Protein AF-A0A3A0DLI7-F1 (afdb_monomer)

Foldseek 3Di:
DDDDDDDDDDDDPPPPPDDPDQDKDKAQDPVWDWAWDDDDCFWTWTDTPQKIKIWGFQQQDPDDDDPDHRGDDDPDDPSQWAKFFQHPDDPPGFFTKIKMFGNVLWWWAFFKWKKFAADQDFQAPKWKWKFFDAPNHGPDPGTFTADDGGHHGDMGMEGQPPPPVRTHRVPRAGGRMIMITIRGMMTTRITIMGRSQPQQQCNQVSPWALEPVSVVCQVVLSHPGRVDPVSVVSSVVGYQPGDDNPDPPPPPDDPDDDDPDPDDDDDDDDDDDDDDDDDDDDDDDDDYDDDDDDDD

Sequence (296 aa):
MSGLRWLAAGGVLLLWSASAAAAGVQFFDDSQIATPLAVGETWDSVACRGYVFTYTRDKLFTGGIGAEPIGRPVRIAWPDGVEAQAVTAGPNPGKAKIELKRSDGAPFDLAAFTARLLANTAGAGGSIEIMPQLDGEDAWDDPAYFMASGYSWSTFSYDRTTPSYLGNTSALVGFESYSIGLYVDFAITALALEDASAAAPGDFDGDGDADGADLLAWQRGQSPQPLSASDLVEWQANFGIGLGTVALVNVPEPPGVAACAVLWSVGAISAPALRRSFAGRCPAGFRRSSRRGTCG

Secondary structure (DSSP, 8-state):
------------------------EEE--TT---EEEEE-SSEEEEEETTEEEEEE--TT---SSSSPPSSPPPSS-TTS-EEE--B-SSSS-B-EEEEEEETT---EEEEEEEEEE--SS--TT-EEEEEEEETTEESSSS-EEEE--S-TT-EEEEETTS-GGG--STT--SBSEEEEEESS-EEEEEEEEEETTS--TT-SSSSSS-SHHHHHHHHTT-SSSTT-HHHHHHHHHHTT-SS--------PPPS-----------------------------------------

Structure (mmCIF, N/CA/C/O backbone):
data_AF-A0A3A0DLI7-F1
#
_entry.id   AF-A0A3A0DLI7-F1
#
loop_
_atom_site.group_PDB
_atom_site.id
_atom_site.type_symbol
_atom_site.label_atom_id
_atom_site.label_alt_id
_atom_site.label_comp_id
_atom_site.label_asym_id
_atom_site.label_entity_id
_atom_site.label_seq_id
_atom_site.pdbx_PDB_ins_code
_atom_site.Cartn_x
_atom_site.Cartn_y
_atom_site.Cartn_z
_atom_site.occupancy
_atom_site.B_iso_or_equiv
_atom_site.auth_seq_id
_atom_site.auth_comp_id
_atom_site.auth_asym_id
_atom_site.auth_atom_id
_atom_site.pdbx_PDB_model_num
ATOM 1 N N . MET A 1 1 ? -9.067 -41.514 64.757 1.00 41.50 1 MET A N 1
ATOM 2 C CA . MET A 1 1 ? -10.208 -40.697 64.290 1.00 41.50 1 MET A CA 1
ATOM 3 C C . MET A 1 1 ? -9.639 -39.348 63.893 1.00 41.50 1 MET A C 1
ATOM 5 O O . MET A 1 1 ? -9.419 -38.496 64.742 1.00 41.50 1 MET A O 1
ATOM 9 N N . SER A 1 2 ? -9.231 -39.250 62.630 1.00 36.44 2 SER A N 1
ATOM 10 C CA . SER A 1 2 ? -8.451 -38.138 62.085 1.00 36.44 2 SER A CA 1
ATOM 11 C C . SER A 1 2 ? -9.391 -37.018 61.647 1.00 36.44 2 SER A C 1
ATOM 13 O O . SER A 1 2 ? -10.292 -37.252 60.847 1.00 36.44 2 SER A O 1
ATOM 15 N N . GLY A 1 3 ? -9.201 -35.819 62.198 1.00 37.53 3 GLY A N 1
ATOM 16 C CA . GLY A 1 3 ? -9.949 -34.621 61.824 1.00 37.53 3 GLY A CA 1
ATOM 17 C C . GLY A 1 3 ? -9.382 -34.005 60.549 1.00 37.53 3 GLY A C 1
ATOM 18 O O . GLY A 1 3 ? -8.239 -33.552 60.537 1.00 37.53 3 GLY A O 1
ATOM 19 N N . LEU A 1 4 ? -10.184 -33.985 59.486 1.00 35.47 4 LEU A N 1
ATOM 20 C CA . LEU A 1 4 ? -9.862 -33.330 58.223 1.00 35.47 4 LEU A CA 1
ATOM 21 C C . LEU A 1 4 ? -10.373 -31.881 58.283 1.00 35.47 4 LEU A C 1
ATOM 23 O O . LEU A 1 4 ? -11.578 -31.637 58.314 1.00 35.47 4 LEU A O 1
ATOM 27 N N . ARG A 1 5 ? -9.450 -30.918 58.356 1.00 39.53 5 ARG A N 1
ATOM 28 C CA . ARG A 1 5 ? -9.744 -29.484 58.237 1.00 39.53 5 ARG A CA 1
ATOM 29 C C . ARG A 1 5 ? -9.707 -29.100 56.759 1.00 39.53 5 ARG A C 1
ATOM 31 O O . ARG A 1 5 ? -8.658 -29.204 56.133 1.00 39.53 5 ARG A O 1
ATOM 38 N N . TRP A 1 6 ? -10.833 -28.642 56.224 1.00 36.25 6 TRP A N 1
ATOM 39 C CA . TRP A 1 6 ? -10.911 -28.024 54.902 1.00 36.25 6 TRP A CA 1
ATOM 40 C C . TRP A 1 6 ? -10.459 -26.562 55.004 1.00 36.25 6 TRP A C 1
ATOM 42 O O . TRP A 1 6 ? -11.095 -25.762 55.688 1.00 36.25 6 TRP A O 1
ATOM 52 N N . LEU A 1 7 ? -9.346 -26.222 54.353 1.00 38.72 7 LEU A N 1
ATOM 53 C CA . LEU A 1 7 ? -8.950 -24.839 54.088 1.00 38.72 7 LEU A CA 1
ATOM 54 C C . LEU A 1 7 ? -9.569 -24.428 52.749 1.00 38.72 7 LEU A C 1
ATOM 56 O O . LEU A 1 7 ? -9.182 -24.944 51.704 1.00 38.72 7 LEU A O 1
ATOM 60 N N . ALA A 1 8 ? -10.538 -23.514 52.783 1.00 38.66 8 ALA A N 1
ATOM 61 C CA . ALA A 1 8 ? -11.029 -22.839 51.590 1.00 38.66 8 ALA A CA 1
ATOM 62 C C . ALA A 1 8 ? -10.005 -21.768 51.181 1.00 38.66 8 ALA A C 1
ATOM 64 O O . ALA A 1 8 ? -9.882 -20.735 51.837 1.00 38.66 8 ALA A O 1
ATOM 65 N N . ALA A 1 9 ? -9.239 -22.034 50.124 1.00 39.91 9 ALA A N 1
ATOM 66 C CA . ALA A 1 9 ? -8.397 -21.033 49.482 1.00 39.91 9 ALA A CA 1
ATOM 67 C C . ALA A 1 9 ? -9.272 -20.196 48.535 1.00 39.91 9 ALA A C 1
ATOM 69 O O . ALA A 1 9 ? -9.673 -20.663 47.471 1.00 39.91 9 ALA A O 1
ATOM 70 N N . GLY A 1 10 ? -9.602 -18.971 48.946 1.00 39.28 10 GLY A N 1
ATOM 71 C CA . GLY A 1 10 ? -10.221 -17.973 48.077 1.00 39.28 10 GLY A CA 1
ATOM 72 C C . GLY A 1 10 ? -9.191 -17.447 47.082 1.00 39.28 10 GLY A C 1
ATOM 73 O O . GLY A 1 10 ? -8.383 -16.588 47.425 1.00 39.28 10 GLY A O 1
ATOM 74 N N . GLY A 1 11 ? -9.193 -17.990 45.866 1.00 37.19 11 GLY A N 1
ATOM 75 C CA . GLY A 1 11 ? -8.423 -17.450 44.751 1.00 37.19 11 GLY A CA 1
ATOM 76 C C . GLY A 1 11 ? -9.098 -16.191 44.217 1.00 37.19 11 GLY A C 1
ATOM 77 O O . GLY A 1 11 ? -10.196 -16.261 43.673 1.00 37.19 11 GLY A O 1
ATOM 78 N N . VAL A 1 12 ? -8.447 -15.040 44.380 1.00 41.78 12 VAL A N 1
ATOM 79 C CA . VAL A 1 12 ? -8.812 -13.805 43.678 1.00 41.78 12 VAL A CA 1
ATOM 80 C C . VAL A 1 12 ? -8.444 -13.996 42.208 1.00 41.78 12 VAL A C 1
ATOM 82 O O . VAL A 1 12 ? -7.265 -14.056 41.863 1.00 41.78 12 VAL A O 1
ATOM 85 N N . LEU A 1 13 ? -9.454 -14.135 41.349 1.00 38.22 13 LEU A N 1
ATOM 86 C CA . LEU A 1 13 ? -9.286 -14.112 39.901 1.00 38.22 13 LEU A CA 1
ATOM 87 C C . LEU A 1 13 ? -9.030 -12.651 39.495 1.00 38.22 13 LEU A C 1
ATOM 89 O O . LEU A 1 13 ? -9.955 -11.849 39.394 1.00 38.22 13 LEU A O 1
ATOM 93 N N . LEU A 1 14 ? -7.760 -12.283 39.330 1.00 37.09 14 LEU A N 1
ATOM 94 C CA . LEU A 1 14 ? -7.373 -11.033 38.678 1.00 37.09 14 LEU A CA 1
ATOM 95 C C . LEU A 1 14 ? -7.687 -11.175 37.185 1.00 37.09 14 LEU A C 1
ATOM 97 O O . LEU A 1 14 ? -6.888 -11.716 36.426 1.00 37.09 14 LEU A O 1
ATOM 101 N N . LEU A 1 15 ? -8.874 -10.726 36.779 1.00 37.12 15 LEU A N 1
ATOM 102 C CA . LEU A 1 15 ? -9.193 -10.502 35.373 1.00 37.12 15 LEU A CA 1
ATOM 103 C C . LEU A 1 15 ? -8.367 -9.300 34.908 1.00 37.12 15 LEU A C 1
ATOM 105 O O . LEU A 1 15 ? -8.655 -8.157 35.256 1.00 37.12 15 LEU A O 1
ATOM 109 N N . TRP A 1 16 ? -7.290 -9.569 34.176 1.00 33.00 16 TRP A N 1
ATOM 110 C CA . TRP A 1 16 ? -6.631 -8.555 33.365 1.00 33.00 16 TRP A CA 1
ATOM 111 C C . TRP A 1 16 ? -7.568 -8.219 32.207 1.00 33.00 16 TRP A C 1
ATOM 113 O O . TRP A 1 16 ? -7.673 -8.986 31.253 1.00 33.00 16 TRP A O 1
ATOM 123 N N . SER A 1 17 ? -8.258 -7.085 32.293 1.00 40.97 17 SER A N 1
ATOM 124 C CA . SER A 1 17 ? -8.846 -6.462 31.112 1.00 40.97 17 SER A CA 1
ATOM 125 C C . SER A 1 17 ? -7.691 -5.909 30.283 1.00 40.97 17 SER A C 1
ATOM 127 O O . SER A 1 17 ? -7.143 -4.854 30.596 1.00 40.97 17 SER A O 1
ATOM 129 N N . ALA A 1 18 ? -7.261 -6.662 29.272 1.00 34.66 18 ALA A N 1
ATOM 130 C CA . ALA A 1 18 ? -6.447 -6.099 28.210 1.00 34.66 18 ALA A CA 1
ATOM 131 C C . ALA A 1 18 ? -7.348 -5.142 27.426 1.00 34.66 18 ALA A C 1
ATOM 133 O O . ALA A 1 18 ? -8.334 -5.575 26.835 1.00 34.66 18 ALA A O 1
ATOM 134 N N . SER A 1 19 ? -7.041 -3.849 27.465 1.00 43.00 19 SER A N 1
ATOM 135 C CA . SER A 1 19 ? -7.605 -2.882 26.527 1.00 43.00 19 SER A CA 1
ATOM 136 C C . SER A 1 19 ? -7.302 -3.386 25.115 1.00 43.00 19 SER A C 1
ATOM 138 O O . SER A 1 19 ? -6.133 -3.599 24.780 1.00 43.00 19 SER A O 1
ATOM 140 N N . ALA A 1 20 ? -8.335 -3.648 24.317 1.00 39.31 20 ALA A N 1
ATOM 141 C CA . ALA A 1 20 ? -8.169 -4.012 22.920 1.00 39.31 20 ALA A CA 1
ATOM 142 C C . ALA A 1 20 ? -7.714 -2.755 22.169 1.00 39.31 20 ALA A C 1
ATOM 144 O O . ALA A 1 20 ? -8.520 -1.924 21.772 1.00 39.31 20 ALA A O 1
ATOM 145 N N . ALA A 1 21 ? -6.401 -2.574 22.042 1.00 38.94 21 ALA A N 1
ATOM 146 C CA . ALA A 1 21 ? -5.867 -1.634 21.070 1.00 38.94 21 ALA A CA 1
ATOM 147 C C . ALA A 1 21 ? -6.323 -2.086 19.677 1.00 38.94 21 ALA A C 1
ATOM 149 O O . ALA A 1 21 ? -6.311 -3.291 19.402 1.00 38.94 21 ALA A O 1
ATOM 150 N N . ALA A 1 22 ? -6.694 -1.137 18.815 1.00 47.25 22 ALA A N 1
ATOM 151 C CA . ALA A 1 22 ? -6.922 -1.396 17.400 1.00 47.25 22 ALA A CA 1
ATOM 152 C C . ALA A 1 22 ? -5.792 -2.285 16.861 1.00 47.25 22 ALA A C 1
ATOM 154 O O . ALA A 1 22 ? -4.609 -1.954 16.992 1.00 47.25 22 ALA A O 1
ATOM 155 N N . ALA A 1 23 ? -6.142 -3.475 16.374 1.00 56.09 23 ALA A N 1
ATOM 156 C CA . ALA A 1 23 ? -5.166 -4.506 16.058 1.00 56.09 23 ALA A CA 1
ATOM 157 C C . ALA A 1 23 ? -4.456 -4.162 14.741 1.00 56.09 23 ALA A C 1
ATOM 159 O O . ALA A 1 23 ? -4.807 -4.664 13.680 1.00 56.09 23 ALA A O 1
ATOM 160 N N . GLY A 1 24 ? -3.446 -3.294 14.810 1.00 76.88 24 GLY A N 1
ATOM 161 C CA . GLY A 1 24 ? -2.593 -2.984 13.670 1.00 76.88 24 GLY A CA 1
ATOM 162 C C . GLY A 1 24 ? -1.895 -4.245 13.153 1.00 76.88 24 GLY A C 1
ATOM 163 O O . GLY A 1 24 ? -1.173 -4.929 13.884 1.00 76.88 24 GLY A O 1
ATOM 164 N N . VAL A 1 25 ? -2.098 -4.558 11.878 1.00 87.31 25 VAL A N 1
ATOM 165 C CA . VAL A 1 25 ? -1.454 -5.658 11.171 1.00 87.31 25 VAL A CA 1
ATOM 166 C C . VAL A 1 25 ? -0.191 -5.141 10.496 1.00 87.31 25 VAL A C 1
ATOM 168 O O . VAL A 1 25 ? -0.245 -4.379 9.534 1.00 87.31 25 VAL A O 1
ATOM 171 N N . GLN A 1 26 ? 0.960 -5.581 11.000 1.00 94.19 26 GLN A N 1
ATOM 172 C CA . GLN A 1 26 ? 2.253 -5.365 10.356 1.00 94.19 26 GLN A CA 1
ATOM 173 C C . GLN A 1 26 ? 2.544 -6.514 9.393 1.00 94.19 26 GLN A C 1
ATOM 175 O O . GLN A 1 26 ? 2.299 -7.678 9.721 1.00 94.19 26 GLN A O 1
ATOM 180 N N . PHE A 1 27 ? 3.082 -6.194 8.224 1.00 95.75 27 PHE A N 1
ATOM 181 C CA . PHE A 1 27 ? 3.493 -7.166 7.213 1.00 95.75 27 PHE A CA 1
ATOM 182 C C . PHE A 1 27 ? 5.003 -7.189 7.014 1.00 95.75 27 PHE A C 1
ATOM 184 O O . PHE A 1 27 ? 5.692 -6.220 7.329 1.00 95.75 27 PHE A O 1
ATOM 191 N N . PHE A 1 28 ? 5.456 -8.281 6.395 1.00 95.12 28 PHE A N 1
ATOM 192 C CA . PHE A 1 28 ? 6.829 -8.512 5.950 1.00 95.12 28 PHE A CA 1
ATOM 193 C C . PHE A 1 28 ? 7.804 -8.789 7.096 1.00 95.12 28 PHE A C 1
ATOM 195 O O . PHE A 1 28 ? 8.841 -8.148 7.242 1.00 95.12 28 PHE A O 1
ATOM 202 N N . ASP A 1 29 ? 7.443 -9.769 7.926 1.00 90.62 29 ASP A N 1
ATOM 203 C CA . ASP A 1 29 ? 8.343 -10.358 8.915 1.00 90.62 29 ASP A CA 1
ATOM 204 C C . ASP A 1 29 ? 8.573 -11.851 8.631 1.00 90.62 29 ASP A C 1
ATOM 206 O O . ASP A 1 29 ? 7.728 -12.522 8.031 1.00 90.62 29 ASP A O 1
ATOM 210 N N . ASP A 1 30 ? 9.710 -12.376 9.092 1.00 89.75 30 ASP A N 1
ATOM 211 C CA . ASP A 1 30 ? 10.175 -13.741 8.806 1.00 89.75 30 ASP A CA 1
ATOM 212 C C . ASP A 1 30 ? 9.217 -14.856 9.262 1.00 89.75 30 ASP A C 1
ATOM 214 O O . ASP A 1 30 ? 9.340 -15.999 8.819 1.00 89.75 30 ASP A O 1
ATOM 218 N N . SER A 1 31 ? 8.262 -14.563 10.152 1.00 89.62 31 SER A N 1
ATOM 219 C CA . SER A 1 31 ? 7.266 -15.541 10.605 1.00 89.62 31 SER A CA 1
ATOM 220 C C . SER A 1 31 ? 6.062 -15.660 9.667 1.00 89.62 31 SER A C 1
ATOM 222 O O . SER A 1 31 ? 5.263 -16.593 9.797 1.00 89.62 31 SER A O 1
ATOM 224 N N . GLN A 1 32 ? 5.907 -14.733 8.719 1.00 91.62 32 GLN A N 1
ATOM 225 C CA . GLN A 1 32 ? 4.732 -14.663 7.862 1.00 91.62 32 GLN A CA 1
ATOM 226 C C . GLN A 1 32 ? 4.855 -15.575 6.650 1.00 91.62 32 GLN A C 1
ATOM 228 O O . GLN A 1 32 ? 5.865 -15.592 5.951 1.00 91.62 32 GLN A O 1
ATOM 233 N N . ILE A 1 33 ? 3.761 -16.259 6.325 1.00 92.50 33 ILE A N 1
ATOM 234 C CA . ILE A 1 33 ? 3.667 -17.118 5.145 1.00 92.50 33 ILE A CA 1
ATOM 235 C C . ILE A 1 33 ? 2.666 -16.503 4.167 1.00 92.50 33 ILE A C 1
ATOM 237 O O . ILE A 1 33 ? 1.481 -16.382 4.484 1.00 92.50 33 ILE A O 1
ATOM 241 N N . ALA A 1 34 ? 3.131 -16.154 2.967 1.00 95.31 34 ALA A N 1
ATOM 242 C CA . ALA A 1 34 ? 2.259 -15.858 1.837 1.00 95.31 34 ALA A CA 1
ATOM 243 C C . ALA A 1 34 ? 1.723 -17.161 1.240 1.00 95.31 34 ALA A C 1
ATOM 245 O O . ALA A 1 34 ? 2.475 -17.974 0.704 1.00 95.31 34 ALA A O 1
ATOM 246 N N . THR A 1 35 ? 0.409 -17.351 1.320 1.00 97.50 35 THR A N 1
ATOM 247 C CA . THR A 1 35 ? -0.290 -18.480 0.705 1.00 97.50 35 THR A CA 1
ATOM 248 C C . THR A 1 35 ? -0.651 -18.116 -0.734 1.00 97.50 35 THR A C 1
ATOM 250 O O . THR A 1 35 ? -1.434 -17.187 -0.925 1.00 97.50 35 THR A O 1
ATOM 253 N N . PRO A 1 36 ? -0.125 -18.807 -1.760 1.00 97.50 36 PRO A N 1
ATOM 254 C CA . PRO A 1 36 ? -0.513 -18.548 -3.143 1.00 97.50 36 PRO A CA 1
ATOM 255 C C . PRO A 1 36 ? -2.012 -18.783 -3.350 1.00 97.50 36 PRO A C 1
ATOM 257 O O . PRO A 1 36 ? -2.537 -19.815 -2.936 1.00 97.50 36 PRO A O 1
ATOM 260 N N . LEU A 1 37 ? -2.688 -17.842 -4.008 1.00 97.56 37 LEU A N 1
ATOM 261 C CA . LEU A 1 37 ? -4.107 -17.952 -4.352 1.00 97.56 37 LEU A CA 1
ATOM 262 C C . LEU A 1 37 ? -4.309 -18.252 -5.834 1.00 97.56 37 LEU A C 1
ATOM 264 O O . LEU A 1 37 ? -5.050 -19.164 -6.191 1.00 97.56 37 LEU A O 1
ATOM 268 N N . ALA A 1 38 ? -3.664 -17.471 -6.699 1.00 97.44 38 ALA A N 1
ATOM 269 C CA . ALA A 1 38 ? -3.811 -17.589 -8.141 1.00 97.44 38 ALA A CA 1
ATOM 270 C C . ALA A 1 38 ? -2.607 -16.988 -8.867 1.00 97.44 38 ALA A C 1
ATOM 272 O O . ALA A 1 38 ? -1.885 -16.150 -8.329 1.00 97.44 38 ALA A O 1
ATOM 273 N N . VAL A 1 39 ? -2.408 -17.417 -10.109 1.00 95.69 39 VAL A N 1
ATOM 274 C CA . VAL A 1 39 ? -1.373 -16.897 -11.001 1.00 95.69 39 VAL A CA 1
ATOM 275 C C . VAL A 1 39 ? -1.987 -16.647 -12.373 1.00 95.69 39 VAL A C 1
ATOM 277 O O . VAL A 1 39 ? -2.741 -17.477 -12.880 1.00 95.69 39 VAL A O 1
ATOM 280 N N . GLY A 1 40 ? -1.663 -15.508 -12.972 1.00 93.56 40 GLY A N 1
ATOM 281 C CA . GLY A 1 40 ? -2.014 -15.170 -14.349 1.00 93.56 40 GLY A CA 1
ATOM 282 C C . GLY A 1 40 ? -0.779 -15.017 -15.230 1.00 93.56 40 GLY A C 1
ATOM 283 O O . GLY A 1 40 ? 0.353 -15.184 -14.774 1.00 93.56 40 GLY A O 1
ATOM 28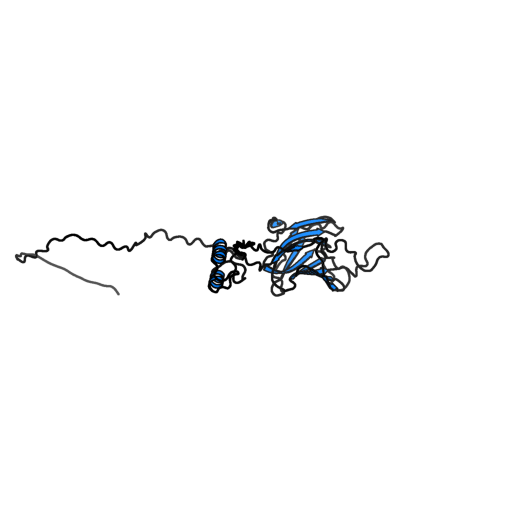4 N N . GLU A 1 41 ? -0.979 -14.667 -16.498 1.00 93.38 41 GLU A N 1
ATOM 285 C CA . GLU A 1 41 ? 0.131 -14.423 -17.432 1.00 93.38 41 GLU A CA 1
ATOM 286 C C . GLU A 1 41 ? 0.988 -13.223 -17.013 1.00 93.38 41 GLU A C 1
ATOM 288 O O . GLU A 1 41 ? 2.202 -13.244 -17.186 1.00 93.38 41 GLU A O 1
ATOM 293 N N . THR A 1 42 ? 0.366 -12.200 -16.422 1.00 95.12 42 THR A N 1
ATOM 294 C CA . THR A 1 42 ? 1.017 -10.926 -16.084 1.00 95.12 42 THR A CA 1
ATOM 295 C C . THR A 1 42 ? 0.810 -10.501 -14.627 1.00 95.12 42 THR A C 1
ATOM 297 O O . THR A 1 42 ? 1.011 -9.340 -14.273 1.00 95.12 42 THR A O 1
ATOM 300 N N . TRP A 1 43 ? 0.404 -11.429 -13.754 1.00 96.88 43 TRP A N 1
ATOM 301 C CA . TRP A 1 43 ? 0.156 -11.166 -12.333 1.00 96.88 43 TRP A CA 1
ATOM 302 C C . TRP A 1 43 ? 0.253 -12.434 -11.476 1.00 96.88 43 TRP A C 1
ATOM 304 O O . TRP A 1 43 ? 0.162 -13.553 -11.987 1.00 96.88 43 TRP A O 1
ATOM 314 N N . ASP A 1 44 ? 0.425 -12.242 -10.171 1.00 97.56 44 ASP A N 1
ATOM 315 C CA . ASP A 1 44 ? 0.321 -13.260 -9.120 1.00 97.56 44 ASP A CA 1
ATOM 316 C C . ASP A 1 44 ? -0.601 -12.743 -8.006 1.00 97.56 44 ASP A C 1
ATOM 318 O O . ASP A 1 44 ? -0.748 -11.533 -7.833 1.00 97.56 44 ASP A O 1
ATOM 322 N N . SER A 1 45 ? -1.230 -13.647 -7.255 1.00 98.31 45 SER A N 1
ATOM 323 C CA . SER A 1 45 ? -2.031 -13.311 -6.078 1.00 98.31 45 SER A CA 1
ATOM 324 C C . SER A 1 45 ? -1.687 -14.217 -4.903 1.00 98.31 45 SER A C 1
ATOM 326 O O . SER A 1 45 ? -1.599 -15.441 -5.054 1.00 98.31 45 SER A O 1
ATOM 328 N N . VAL A 1 46 ? -1.500 -13.619 -3.728 1.00 98.06 46 VAL A N 1
ATOM 329 C CA . VAL A 1 46 ? -1.194 -14.314 -2.472 1.00 98.06 46 VAL A CA 1
ATOM 330 C C . VAL A 1 46 ? -2.054 -13.772 -1.334 1.00 98.06 46 VAL A C 1
ATOM 332 O O . VAL A 1 46 ? -2.444 -12.607 -1.344 1.00 98.06 46 VAL A O 1
ATOM 335 N N . ALA A 1 47 ? -2.318 -14.602 -0.330 1.00 97.25 47 ALA A N 1
ATOM 336 C CA . ALA A 1 47 ? -2.964 -14.207 0.912 1.00 97.25 47 ALA A CA 1
ATOM 337 C C . ALA A 1 47 ? -2.005 -14.305 2.096 1.00 97.25 47 ALA A C 1
ATOM 339 O O . ALA A 1 47 ? -1.259 -15.277 2.227 1.00 97.25 47 ALA A O 1
ATOM 340 N N . CYS A 1 48 ? -2.083 -13.340 3.005 1.00 94.75 48 CYS A N 1
ATOM 341 C CA . CYS A 1 48 ? -1.440 -13.419 4.306 1.00 94.75 48 CYS A CA 1
ATOM 342 C C . CYS A 1 48 ? -2.249 -12.641 5.347 1.00 94.75 48 CYS A C 1
ATOM 344 O O . CYS A 1 48 ? -2.733 -11.550 5.065 1.00 94.75 48 CYS A O 1
ATOM 346 N N . ARG A 1 49 ? -2.395 -13.198 6.556 1.00 90.12 49 ARG A N 1
ATOM 347 C CA . ARG A 1 49 ? -3.045 -12.539 7.710 1.00 90.12 49 ARG A CA 1
ATOM 348 C C . ARG A 1 49 ? -4.444 -11.966 7.427 1.00 90.12 49 ARG A C 1
ATOM 350 O O . ARG A 1 49 ? -4.812 -10.949 7.996 1.00 90.12 49 ARG A O 1
ATOM 357 N N . GLY A 1 50 ? -5.217 -12.612 6.555 1.00 90.31 50 GLY A N 1
ATOM 358 C CA . GLY A 1 50 ? -6.554 -12.143 6.178 1.00 90.31 50 GLY A CA 1
ATOM 359 C C . GLY A 1 50 ? -6.569 -11.092 5.066 1.00 90.31 50 GLY A C 1
ATOM 360 O O . GLY A 1 50 ? -7.647 -10.668 4.674 1.00 90.31 50 GLY A O 1
ATOM 361 N N . TYR A 1 51 ? -5.425 -10.740 4.480 1.00 96.25 51 TYR A N 1
ATOM 362 C CA . TYR A 1 51 ? -5.315 -9.804 3.361 1.00 96.25 51 TYR A CA 1
ATOM 363 C C . TYR A 1 51 ? -4.858 -10.515 2.090 1.00 96.25 51 TYR A C 1
ATOM 365 O O . TYR A 1 51 ? -4.085 -11.471 2.147 1.00 96.25 51 TYR A O 1
ATOM 373 N N . VAL A 1 52 ? -5.340 -10.037 0.947 1.00 98.25 52 VAL A N 1
ATOM 374 C CA . VAL A 1 52 ? -4.993 -10.515 -0.390 1.00 98.25 52 VAL A CA 1
ATOM 375 C C . VAL A 1 52 ? -4.188 -9.444 -1.109 1.00 98.25 52 VAL A C 1
ATOM 377 O O . VAL A 1 52 ? -4.608 -8.291 -1.186 1.00 98.25 52 VAL A O 1
ATOM 380 N N . PHE A 1 53 ? -3.058 -9.860 -1.672 1.00 98.56 53 PHE A N 1
ATOM 381 C CA . PHE A 1 53 ? -2.183 -9.053 -2.507 1.00 98.56 53 PHE A CA 1
ATOM 382 C C . PHE A 1 53 ? -2.222 -9.625 -3.918 1.00 98.56 53 PHE A C 1
ATOM 384 O O . PHE A 1 53 ? -1.762 -10.747 -4.129 1.00 98.56 53 PHE A O 1
ATOM 391 N N . THR A 1 54 ? -2.727 -8.864 -4.882 1.00 98.44 54 THR A N 1
ATOM 392 C CA . THR A 1 54 ? -2.627 -9.194 -6.309 1.00 98.44 54 THR A CA 1
ATOM 393 C C . THR A 1 54 ? -1.678 -8.207 -6.960 1.00 98.44 54 THR A C 1
ATOM 395 O O . THR A 1 54 ? -1.904 -7.007 -6.896 1.00 98.44 54 THR A O 1
ATOM 398 N N . TYR A 1 55 ? -0.596 -8.676 -7.566 1.00 98.19 55 TYR A N 1
ATOM 399 C CA . TYR A 1 55 ? 0.469 -7.801 -8.045 1.00 98.19 55 TYR A CA 1
ATOM 400 C C . TYR A 1 55 ? 0.945 -8.189 -9.437 1.00 98.19 55 TYR A C 1
ATOM 402 O O . TYR A 1 55 ? 0.953 -9.362 -9.821 1.00 98.19 55 TYR A O 1
ATOM 410 N N . THR A 1 56 ? 1.329 -7.181 -10.214 1.00 97.94 56 THR A N 1
ATOM 411 C CA . THR A 1 56 ? 1.741 -7.353 -11.606 1.00 97.94 56 THR A CA 1
ATOM 412 C C . THR A 1 56 ? 3.120 -7.995 -11.717 1.00 97.94 56 THR A C 1
ATOM 414 O O . THR A 1 56 ? 4.026 -7.758 -10.912 1.00 97.94 56 THR A O 1
ATOM 417 N N . ARG A 1 57 ? 3.288 -8.830 -12.743 1.00 95.50 57 ARG A N 1
ATOM 418 C CA . ARG A 1 57 ? 4.482 -9.637 -13.002 1.00 95.50 57 ARG A CA 1
ATOM 419 C C . ARG A 1 57 ? 4.786 -9.638 -14.483 1.00 95.50 57 ARG A C 1
ATOM 421 O O . ARG A 1 57 ? 3.935 -9.998 -15.287 1.00 95.50 57 ARG A O 1
ATOM 428 N N . ASP A 1 58 ? 6.014 -9.311 -14.851 1.00 93.38 58 ASP A N 1
ATOM 429 C CA . ASP A 1 58 ? 6.420 -9.265 -16.254 1.00 93.38 58 ASP A CA 1
ATOM 430 C C . ASP A 1 58 ? 6.956 -10.637 -16.692 1.00 93.38 58 ASP A C 1
ATOM 432 O O . ASP A 1 58 ? 8.136 -10.802 -17.008 1.00 93.38 58 ASP A O 1
ATOM 436 N N . LYS A 1 59 ? 6.094 -11.665 -16.647 1.00 92.38 59 LYS A N 1
ATOM 437 C CA . LYS A 1 59 ? 6.478 -13.071 -16.904 1.00 92.38 59 LYS A CA 1
ATOM 438 C C . LYS A 1 59 ? 6.769 -13.366 -18.371 1.00 92.38 59 LYS A C 1
ATOM 440 O O . LYS A 1 59 ? 7.289 -14.429 -18.676 1.00 92.38 59 LYS A O 1
ATOM 445 N N . LEU A 1 60 ? 6.418 -12.445 -19.267 1.00 89.75 60 LEU A N 1
ATOM 446 C CA . LEU A 1 60 ? 6.628 -12.547 -20.713 1.00 89.75 60 LEU A CA 1
ATOM 447 C C . LEU A 1 60 ? 7.786 -11.666 -21.197 1.00 89.75 60 LEU A C 1
ATOM 449 O O . LEU A 1 60 ? 8.038 -11.571 -22.397 1.00 89.75 60 LEU A O 1
ATOM 453 N N . PHE A 1 61 ? 8.507 -11.031 -20.272 1.00 86.06 61 PHE A N 1
ATOM 454 C CA . PHE A 1 61 ? 9.689 -10.248 -20.587 1.00 86.06 61 PHE A CA 1
ATOM 455 C C . PHE A 1 61 ? 10.788 -11.123 -21.191 1.00 86.06 61 PHE A C 1
ATO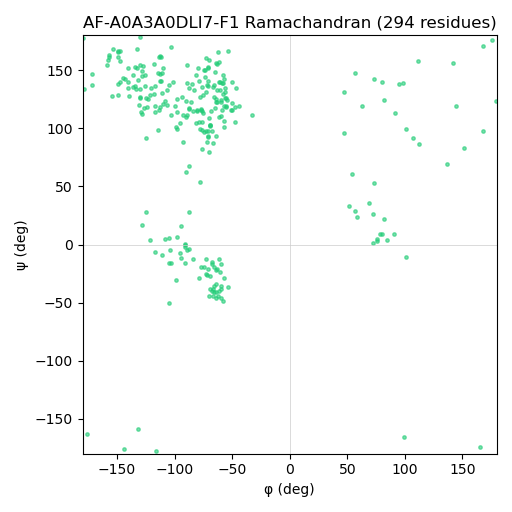M 457 O O . PHE A 1 61 ? 11.255 -12.071 -20.566 1.00 86.06 61 PHE A O 1
ATOM 464 N N . THR A 1 62 ? 11.239 -10.775 -22.394 1.00 80.62 62 THR A N 1
ATOM 465 C CA . THR A 1 62 ? 12.381 -11.427 -23.059 1.00 80.62 62 THR A CA 1
ATOM 466 C C . THR A 1 62 ? 13.624 -10.533 -23.099 1.00 80.62 62 THR A C 1
ATOM 468 O O . THR A 1 62 ? 14.600 -10.865 -23.768 1.00 80.62 62 THR A O 1
ATOM 471 N N . GLY A 1 63 ? 13.579 -9.356 -22.464 1.00 70.12 63 GLY A N 1
ATOM 472 C CA . GLY A 1 63 ? 14.683 -8.400 -22.455 1.00 70.12 63 GLY A CA 1
ATOM 473 C C . GLY A 1 63 ? 15.784 -8.793 -21.466 1.00 70.12 63 GLY A C 1
ATOM 474 O O . GLY A 1 63 ? 15.522 -9.265 -20.368 1.00 70.12 63 GLY A O 1
ATOM 475 N N . GLY A 1 64 ? 17.041 -8.589 -21.849 1.00 66.88 64 GLY A N 1
ATOM 476 C CA . GLY A 1 64 ? 18.211 -8.965 -21.050 1.00 66.88 64 GLY A CA 1
ATOM 477 C C . GLY A 1 64 ? 19.331 -9.498 -21.941 1.00 66.88 64 GLY A C 1
ATOM 478 O O . GLY A 1 64 ? 19.083 -9.943 -23.058 1.00 66.88 64 GLY A O 1
ATOM 479 N N . ILE A 1 65 ? 20.581 -9.419 -21.483 1.00 54.50 65 ILE A N 1
ATOM 480 C CA . ILE A 1 65 ? 21.722 -10.020 -22.188 1.00 54.50 65 ILE A CA 1
ATOM 481 C C . ILE A 1 65 ? 21.990 -11.375 -21.519 1.00 54.50 65 ILE A C 1
ATOM 483 O O . ILE A 1 65 ? 22.593 -11.409 -20.451 1.00 54.50 65 ILE A O 1
ATOM 487 N N . GLY A 1 66 ? 21.514 -12.482 -22.100 1.00 59.50 66 GLY A N 1
ATOM 488 C CA . GLY A 1 66 ? 21.724 -13.825 -21.539 1.00 59.50 66 GLY A CA 1
ATOM 489 C C . GLY A 1 66 ? 20.871 -14.924 -22.180 1.00 59.50 66 GLY A C 1
ATOM 490 O O . GLY A 1 66 ? 19.978 -14.643 -22.972 1.00 59.50 66 GLY A O 1
ATOM 491 N N . ALA A 1 67 ? 21.157 -16.182 -21.833 1.00 60.16 67 ALA A N 1
ATOM 492 C CA . ALA A 1 67 ? 20.430 -17.379 -22.283 1.00 60.16 67 ALA A CA 1
ATOM 493 C C . ALA A 1 67 ? 19.225 -17.723 -21.371 1.00 60.16 67 ALA A C 1
ATOM 495 O O . ALA A 1 67 ? 18.880 -18.891 -21.206 1.00 60.16 67 ALA A O 1
ATOM 496 N N . GLU A 1 68 ? 18.648 -16.704 -20.730 1.00 62.78 68 GLU A N 1
ATOM 497 C CA . GLU A 1 68 ? 17.815 -16.806 -19.525 1.00 62.78 68 GLU A CA 1
ATOM 498 C C . GLU A 1 68 ? 16.311 -17.016 -19.818 1.00 62.78 68 GLU A C 1
ATOM 500 O O . GLU A 1 68 ? 15.829 -16.662 -20.900 1.00 62.78 68 GLU A O 1
ATOM 505 N N . PRO A 1 69 ? 15.573 -17.628 -18.867 1.00 68.56 69 PRO A N 1
ATOM 506 C CA . PRO A 1 69 ? 14.178 -18.029 -19.006 1.00 68.56 69 PRO A CA 1
ATOM 507 C C . PRO A 1 69 ? 13.238 -16.836 -19.202 1.00 68.56 69 PRO A C 1
ATOM 509 O O . PRO A 1 69 ? 13.529 -15.711 -18.810 1.00 68.56 69 PRO A O 1
ATOM 512 N N . ILE A 1 70 ? 12.087 -17.113 -19.818 1.00 81.88 70 ILE A N 1
ATOM 513 C CA . ILE A 1 70 ? 11.034 -16.128 -20.088 1.00 81.88 70 ILE A CA 1
ATOM 514 C C . ILE A 1 70 ? 10.602 -15.463 -18.764 1.00 81.88 70 ILE A C 1
ATOM 516 O O . ILE A 1 70 ? 10.236 -16.162 -17.818 1.00 81.88 70 ILE A O 1
ATOM 520 N N . GLY A 1 71 ? 10.629 -14.128 -18.716 1.00 86.06 71 GLY A N 1
ATOM 521 C CA . GLY A 1 71 ? 10.182 -13.307 -17.590 1.00 86.06 71 GLY A CA 1
ATOM 522 C C . GLY A 1 71 ? 11.301 -12.569 -16.846 1.00 86.06 71 GLY A C 1
ATOM 523 O O . GLY A 1 71 ? 12.470 -12.947 -16.876 1.00 86.06 71 GLY A O 1
ATOM 524 N N . ARG A 1 72 ? 10.945 -11.485 -16.146 1.00 88.62 72 ARG A N 1
ATOM 525 C CA . ARG A 1 72 ? 11.894 -10.722 -15.317 1.00 88.62 72 ARG A CA 1
ATOM 526 C C . ARG A 1 72 ? 12.066 -11.373 -13.936 1.00 88.62 72 ARG A C 1
ATOM 528 O O . ARG A 1 72 ? 11.057 -11.663 -13.289 1.00 88.62 72 ARG A O 1
ATOM 535 N N . PRO A 1 73 ? 13.303 -11.554 -13.429 1.00 89.06 73 PRO A N 1
ATOM 536 C CA . PRO A 1 73 ? 13.513 -12.149 -12.115 1.00 89.06 73 PRO A CA 1
ATOM 537 C C . PRO A 1 73 ? 12.957 -11.267 -10.998 1.00 89.06 73 PRO A C 1
ATOM 539 O O . PRO A 1 73 ? 12.964 -10.038 -11.073 1.00 89.06 73 PRO A O 1
ATOM 542 N N . VAL A 1 74 ? 12.513 -11.930 -9.937 1.00 91.88 74 VAL A N 1
ATOM 543 C CA . VAL A 1 74 ? 12.065 -11.305 -8.692 1.00 91.88 74 VAL A CA 1
ATOM 544 C C . VAL A 1 74 ? 13.289 -10.895 -7.884 1.00 91.88 74 VAL A C 1
ATOM 546 O O . VAL A 1 74 ? 14.167 -11.720 -7.639 1.00 91.88 74 VAL A O 1
ATOM 549 N N . ARG A 1 75 ? 13.352 -9.632 -7.472 1.00 93.81 75 ARG A N 1
ATOM 550 C CA . ARG A 1 75 ? 14.419 -9.058 -6.641 1.00 93.81 75 ARG A CA 1
ATOM 551 C C . ARG A 1 75 ? 14.032 -8.987 -5.172 1.00 93.81 75 ARG A C 1
ATOM 553 O O . ARG A 1 75 ? 14.920 -9.076 -4.332 1.00 93.81 75 ARG A O 1
ATOM 560 N N . ILE A 1 76 ? 12.747 -8.812 -4.866 1.00 96.31 76 ILE A N 1
ATOM 561 C CA . ILE A 1 76 ? 12.227 -8.826 -3.494 1.00 96.31 76 ILE A CA 1
ATOM 562 C C . ILE A 1 76 ? 11.044 -9.784 -3.437 1.00 96.31 76 ILE A C 1
ATOM 564 O O . ILE A 1 76 ? 10.018 -9.573 -4.085 1.00 96.31 76 ILE A O 1
ATOM 568 N N . ALA A 1 77 ? 11.220 -10.865 -2.686 1.00 94.94 77 ALA A N 1
ATOM 569 C CA . ALA A 1 77 ? 10.208 -11.886 -2.479 1.00 94.94 77 ALA A CA 1
ATOM 570 C C . ALA A 1 77 ? 9.720 -11.856 -1.030 1.00 94.94 77 ALA A C 1
ATOM 572 O O . ALA A 1 77 ? 10.405 -11.356 -0.142 1.00 94.94 77 ALA A O 1
ATOM 573 N N . TRP A 1 78 ? 8.550 -12.443 -0.796 1.00 95.75 78 TRP A N 1
ATOM 574 C CA . TRP A 1 78 ? 8.059 -12.693 0.553 1.00 95.75 78 TRP A CA 1
ATOM 575 C C . TRP A 1 78 ? 9.065 -13.565 1.338 1.00 95.75 78 TRP A C 1
ATOM 577 O O . TRP A 1 78 ? 9.568 -14.532 0.755 1.00 95.75 78 TRP A O 1
ATOM 587 N N . PRO A 1 79 ? 9.338 -13.297 2.631 1.00 96.12 79 PRO A N 1
ATOM 588 C CA . PRO A 1 79 ? 8.692 -12.306 3.497 1.00 96.12 79 PRO A CA 1
ATOM 589 C C . PRO A 1 79 ? 9.288 -10.896 3.456 1.00 96.12 79 PRO A C 1
ATOM 591 O O . PRO A 1 79 ? 8.694 -10.018 4.057 1.00 96.12 79 PRO A O 1
ATOM 594 N N . ASP A 1 80 ? 10.374 -10.631 2.727 1.00 96.06 80 ASP A N 1
ATOM 595 C CA . ASP A 1 80 ? 11.046 -9.313 2.723 1.00 96.06 80 ASP A CA 1
ATOM 596 C C . ASP A 1 80 ? 10.218 -8.181 2.079 1.00 96.06 80 ASP A C 1
ATOM 598 O O . ASP A 1 80 ? 10.545 -6.995 2.189 1.00 96.06 80 ASP A O 1
ATOM 602 N N . GLY A 1 81 ? 9.172 -8.538 1.336 1.00 97.50 81 GLY A N 1
ATOM 603 C CA . GLY A 1 81 ? 8.286 -7.598 0.668 1.00 97.50 81 GLY A CA 1
ATOM 604 C C . GLY A 1 81 ? 7.417 -8.261 -0.391 1.00 97.50 81 GLY A C 1
ATOM 605 O O . GLY A 1 81 ? 7.452 -9.475 -0.602 1.00 97.50 81 GLY A O 1
ATOM 606 N N . VAL A 1 82 ? 6.670 -7.432 -1.114 1.00 98.00 82 VAL A N 1
ATOM 607 C CA . VAL A 1 82 ? 5.957 -7.830 -2.331 1.00 98.00 82 VAL A CA 1
ATOM 608 C C . VAL A 1 82 ? 6.377 -6.927 -3.488 1.00 98.00 82 VAL A C 1
ATOM 610 O O . VAL A 1 82 ? 6.223 -5.708 -3.430 1.00 98.00 82 VAL A O 1
ATOM 613 N N . GLU A 1 83 ? 6.963 -7.524 -4.527 1.00 97.50 83 GLU A N 1
ATOM 614 C CA . GLU A 1 83 ? 7.410 -6.821 -5.733 1.00 97.50 83 GLU A CA 1
ATOM 615 C C . GLU A 1 83 ? 6.339 -6.836 -6.823 1.00 97.50 83 GLU A C 1
ATOM 617 O O . GLU A 1 83 ? 5.915 -7.905 -7.273 1.00 97.50 83 GLU A O 1
ATOM 622 N N . ALA A 1 84 ? 6.012 -5.646 -7.326 1.00 97.69 84 ALA A N 1
ATOM 623 C CA . ALA A 1 84 ? 5.268 -5.456 -8.559 1.00 97.69 84 ALA A CA 1
ATOM 624 C C . ALA A 1 84 ? 6.199 -4.996 -9.684 1.00 97.69 84 ALA A C 1
ATOM 626 O O . ALA A 1 84 ? 7.053 -4.121 -9.518 1.00 97.69 84 ALA A O 1
ATOM 627 N N . GLN A 1 85 ? 6.004 -5.584 -10.859 1.00 95.69 85 GLN A N 1
ATOM 628 C CA . GLN A 1 85 ? 6.779 -5.282 -12.056 1.00 95.69 85 GLN A CA 1
ATOM 629 C C . GLN A 1 85 ? 5.896 -4.595 -13.087 1.00 95.69 85 GLN A C 1
ATOM 631 O O . GLN A 1 85 ? 4.738 -4.977 -13.271 1.00 95.69 85 GLN A O 1
ATOM 636 N N . ALA A 1 86 ? 6.449 -3.603 -13.779 1.00 94.50 86 ALA A N 1
ATOM 637 C CA . ALA A 1 86 ? 5.804 -3.052 -14.957 1.00 94.50 86 ALA A CA 1
ATOM 638 C C . ALA A 1 86 ? 5.770 -4.137 -16.038 1.00 94.50 86 ALA A C 1
ATOM 640 O O . ALA A 1 86 ? 6.802 -4.728 -16.364 1.00 94.50 86 ALA A O 1
ATOM 641 N N . VAL A 1 87 ? 4.581 -4.399 -16.571 1.00 94.81 87 VAL A N 1
ATOM 642 C CA . VAL A 1 87 ? 4.353 -5.422 -17.591 1.00 94.81 87 VAL A CA 1
ATOM 643 C C . VAL A 1 87 ? 4.676 -4.808 -18.941 1.00 94.81 87 VAL A C 1
ATOM 645 O O . VAL A 1 87 ? 4.005 -3.873 -19.381 1.00 94.81 87 VAL A O 1
ATOM 648 N N . THR A 1 88 ? 5.712 -5.319 -19.596 1.00 92.06 88 THR A N 1
ATOM 649 C CA . THR A 1 88 ? 6.216 -4.754 -20.856 1.00 92.06 88 THR A CA 1
ATOM 650 C C . THR A 1 88 ? 5.837 -5.588 -22.073 1.00 92.06 88 THR A C 1
ATOM 652 O O . THR A 1 88 ? 5.888 -5.089 -23.197 1.00 92.06 88 THR A O 1
ATOM 655 N N . ALA A 1 89 ? 5.419 -6.836 -21.859 1.00 88.62 89 ALA A N 1
ATOM 656 C CA . ALA A 1 89 ? 4.981 -7.746 -22.904 1.00 88.62 89 ALA A CA 1
ATOM 657 C C . ALA A 1 89 ? 3.775 -8.580 -22.449 1.00 88.62 89 ALA A C 1
ATOM 659 O O . ALA A 1 89 ? 3.623 -8.879 -21.266 1.00 88.62 89 ALA A O 1
ATOM 660 N N . GLY A 1 90 ? 2.945 -8.996 -23.410 1.00 85.25 90 GLY A N 1
ATOM 661 C CA . GLY A 1 90 ? 1.765 -9.823 -23.154 1.00 85.25 90 GLY A CA 1
ATOM 662 C C . GLY A 1 90 ? 0.449 -9.050 -23.100 1.00 85.25 90 GLY A C 1
ATOM 663 O O . GLY A 1 90 ? 0.384 -7.912 -23.573 1.00 85.25 90 GLY A O 1
ATOM 664 N N . PRO A 1 91 ? -0.623 -9.669 -22.577 1.00 85.00 91 PRO A N 1
ATOM 665 C CA . PRO A 1 91 ? -1.913 -9.007 -22.458 1.00 85.00 91 PRO A CA 1
ATOM 666 C C . PRO A 1 91 ? -1.844 -7.859 -21.447 1.00 85.00 91 PRO A C 1
ATOM 668 O O . PRO A 1 91 ? -1.318 -8.017 -20.345 1.00 85.00 91 PRO A O 1
ATOM 671 N N . ASN A 1 92 ? -2.436 -6.722 -21.819 1.00 86.06 92 ASN A N 1
ATOM 672 C CA . ASN A 1 92 ? -2.582 -5.532 -20.976 1.00 86.06 92 ASN A CA 1
ATOM 673 C C . ASN A 1 92 ? -1.249 -5.027 -20.379 1.00 86.06 92 ASN A C 1
ATOM 675 O O . ASN A 1 92 ? -1.106 -4.989 -19.155 1.00 86.06 92 ASN A O 1
ATOM 679 N N . PRO A 1 93 ? -0.265 -4.637 -21.215 1.00 92.12 93 PRO A N 1
ATOM 680 C CA . PRO A 1 93 ? 0.957 -4.012 -20.722 1.00 92.12 93 PRO A CA 1
ATOM 681 C C . PRO A 1 93 ? 0.624 -2.742 -19.933 1.00 92.12 93 PRO A C 1
ATOM 683 O O . PRO A 1 93 ? -0.325 -2.022 -20.258 1.00 92.12 93 PRO A O 1
ATOM 686 N N . GLY A 1 94 ? 1.405 -2.453 -18.897 1.00 94.62 94 GLY A N 1
ATOM 687 C CA . GLY A 1 94 ? 1.069 -1.382 -17.972 1.00 94.62 94 GLY A CA 1
ATOM 688 C C . GLY A 1 94 ? 2.076 -1.182 -16.849 1.00 94.62 94 GLY A C 1
ATOM 689 O O . GLY A 1 94 ? 3.079 -1.889 -16.729 1.00 94.62 94 GLY A O 1
ATOM 690 N N . LYS A 1 95 ? 1.784 -0.172 -16.025 1.00 95.19 95 LYS A N 1
ATOM 691 C CA . LYS A 1 95 ? 2.572 0.189 -14.844 1.00 95.19 95 LYS A CA 1
ATOM 692 C C . LYS A 1 95 ? 2.614 -0.947 -13.819 1.00 95.19 95 LYS A C 1
ATOM 694 O O . LYS A 1 95 ? 1.721 -1.793 -13.789 1.00 95.19 95 LYS A O 1
ATOM 699 N N . ALA A 1 96 ? 3.640 -0.945 -12.970 1.00 96.62 96 ALA A N 1
ATOM 700 C CA . ALA A 1 96 ? 3.683 -1.848 -11.830 1.00 96.62 96 ALA A CA 1
ATOM 701 C C . ALA A 1 96 ? 2.517 -1.513 -10.893 1.00 96.62 96 ALA A C 1
ATOM 703 O O . ALA A 1 96 ? 2.286 -0.337 -10.594 1.00 96.62 96 ALA A O 1
ATOM 704 N N . LYS A 1 97 ? 1.778 -2.526 -10.442 1.00 98.06 97 LYS A N 1
ATOM 705 C CA . LYS A 1 97 ? 0.605 -2.342 -9.586 1.00 98.06 97 LYS A CA 1
ATOM 706 C C . LYS A 1 97 ? 0.472 -3.473 -8.569 1.00 98.06 97 LYS A C 1
ATOM 708 O O . LYS A 1 97 ? 0.748 -4.630 -8.883 1.00 98.06 97 LYS A O 1
ATOM 713 N N . ILE A 1 98 ? 0.029 -3.115 -7.368 1.00 98.56 98 ILE A N 1
ATOM 714 C CA . ILE A 1 98 ? -0.403 -4.005 -6.293 1.00 98.56 98 ILE A CA 1
ATOM 715 C C . ILE A 1 98 ? -1.835 -3.611 -5.936 1.00 98.56 98 ILE A C 1
ATOM 717 O O . ILE A 1 98 ? -2.103 -2.457 -5.620 1.00 98.56 98 ILE A O 1
ATOM 721 N N . GLU A 1 99 ? -2.748 -4.567 -5.976 1.00 98.31 99 GLU A N 1
ATOM 722 C CA . GLU A 1 99 ? -4.082 -4.466 -5.399 1.00 98.31 99 GLU A CA 1
ATOM 723 C C . GLU A 1 99 ? -4.066 -5.142 -4.037 1.00 98.31 99 GLU A C 1
ATOM 725 O O . GLU A 1 99 ? -3.675 -6.308 -3.911 1.00 98.31 99 GLU A O 1
ATOM 730 N N . LEU A 1 100 ? -4.487 -4.396 -3.026 1.00 98.25 100 LEU A N 1
ATOM 731 C CA . LEU A 1 100 ? -4.565 -4.837 -1.647 1.00 98.25 100 LEU A CA 1
ATOM 732 C C . LEU A 1 100 ? -6.018 -4.798 -1.194 1.00 98.25 100 LEU A C 1
ATOM 734 O O . LEU A 1 100 ? -6.667 -3.765 -1.320 1.00 98.25 100 LEU A O 1
ATOM 738 N N . LYS A 1 101 ? -6.508 -5.895 -0.621 1.00 96.94 101 LYS A N 1
ATOM 739 C CA . LYS A 1 101 ? -7.845 -5.963 -0.022 1.00 96.94 101 LYS A CA 1
ATOM 740 C C . LYS A 1 101 ? -7.888 -6.945 1.135 1.00 96.94 101 LYS A C 1
ATOM 742 O O . LYS A 1 101 ? -7.050 -7.847 1.209 1.00 96.94 101 LYS A O 1
ATOM 747 N N . ARG A 1 102 ? -8.897 -6.839 1.995 1.00 94.19 102 ARG A N 1
ATOM 748 C CA . ARG A 1 102 ? -9.194 -7.905 2.955 1.00 94.19 102 ARG A CA 1
ATOM 749 C C . ARG A 1 102 ? -9.852 -9.101 2.268 1.00 94.19 102 ARG A C 1
ATOM 751 O O . ARG A 1 102 ? -10.550 -8.974 1.265 1.00 94.19 102 ARG A O 1
ATOM 758 N N . SER A 1 103 ? -9.617 -10.290 2.813 1.00 91.44 103 SER A N 1
ATOM 759 C CA . SER A 1 103 ? -10.169 -11.555 2.304 1.00 91.44 103 SER A CA 1
ATOM 760 C C . SER A 1 103 ? -11.668 -11.678 2.571 1.00 91.44 103 SER A C 1
ATOM 762 O O . SER A 1 103 ? -12.358 -12.382 1.840 1.00 91.44 103 SER A O 1
ATOM 764 N N . ASP A 1 104 ? -12.158 -11.008 3.614 1.00 87.38 104 ASP A N 1
ATOM 765 C CA . ASP A 1 104 ? -13.574 -10.919 3.976 1.00 87.38 104 ASP A CA 1
ATOM 766 C C . ASP A 1 104 ? -14.296 -9.735 3.308 1.00 87.38 104 ASP A C 1
ATOM 768 O O . ASP A 1 104 ? -15.512 -9.629 3.429 1.00 87.38 104 ASP A O 1
ATOM 772 N N . GLY A 1 105 ? -13.566 -8.882 2.580 1.00 87.44 105 GLY A N 1
ATOM 773 C CA . GLY A 1 105 ? -14.105 -7.707 1.895 1.00 87.44 105 GLY A CA 1
ATOM 774 C C . GLY A 1 105 ? -14.435 -6.528 2.810 1.00 87.44 105 GLY A C 1
ATOM 775 O O . GLY A 1 105 ? -14.943 -5.531 2.316 1.00 87.44 105 GLY A O 1
ATOM 776 N N . ALA A 1 106 ? -14.158 -6.614 4.113 1.00 86.00 106 ALA A N 1
ATOM 777 C CA . ALA A 1 106 ? -14.432 -5.504 5.015 1.00 86.00 106 ALA A CA 1
ATOM 778 C C . ALA A 1 106 ? -13.464 -4.325 4.772 1.00 86.00 106 ALA A C 1
ATOM 780 O O . ALA A 1 106 ? -12.322 -4.548 4.348 1.00 86.00 106 ALA A O 1
ATOM 781 N N . PRO A 1 107 ? -13.880 -3.083 5.078 1.00 89.62 107 PRO A N 1
ATOM 782 C CA . PRO A 1 107 ? -12.997 -1.930 5.017 1.00 89.62 107 PRO A CA 1
ATOM 783 C C . PRO A 1 107 ? -11.822 -2.008 6.000 1.00 89.62 107 PRO A C 1
ATOM 785 O O . PRO A 1 107 ? -11.867 -2.686 7.037 1.00 89.62 107 PRO A O 1
ATOM 788 N N . PHE A 1 108 ? -10.750 -1.300 5.667 1.00 92.44 108 PHE A N 1
ATOM 789 C CA . PHE A 1 108 ? -9.559 -1.147 6.492 1.00 92.44 108 PHE A CA 1
ATOM 790 C C . PHE A 1 108 ? -8.839 0.162 6.176 1.00 92.44 108 PHE A C 1
ATOM 792 O O . PHE A 1 108 ? -9.125 0.825 5.180 1.00 92.44 108 PHE A O 1
ATOM 799 N N . ASP A 1 109 ? -7.890 0.503 7.034 1.00 94.31 109 ASP A N 1
ATOM 800 C CA . ASP A 1 109 ? -7.021 1.655 6.896 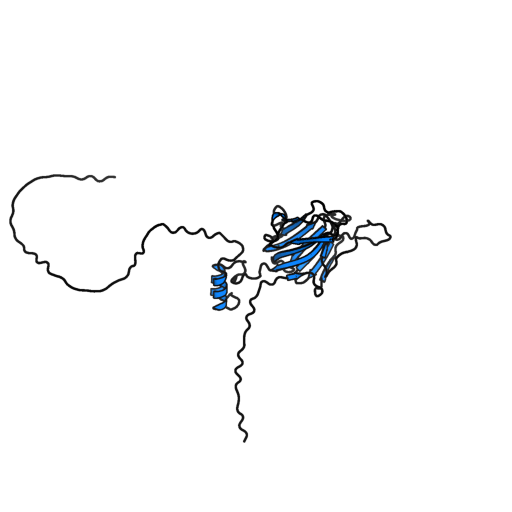1.00 94.31 109 ASP A CA 1
ATOM 801 C C . ASP A 1 109 ? -5.651 1.228 6.380 1.00 94.31 109 ASP A C 1
ATOM 803 O O . ASP A 1 109 ? -5.055 0.251 6.849 1.00 94.31 109 ASP A O 1
ATOM 807 N N . LEU A 1 110 ? -5.085 2.034 5.486 1.00 96.62 110 LEU A N 1
ATOM 808 C CA . LEU A 1 110 ? -3.675 1.956 5.130 1.00 96.62 110 LEU A CA 1
ATOM 809 C C . LEU A 1 110 ? -2.903 2.933 6.020 1.00 96.62 110 LEU A C 1
ATOM 811 O O . LEU A 1 110 ? -2.694 4.088 5.666 1.00 96.62 110 LEU A O 1
ATOM 815 N N . ALA A 1 111 ? -2.471 2.469 7.190 1.00 95.62 111 ALA A N 1
ATOM 816 C CA . ALA A 1 111 ? -1.859 3.315 8.211 1.00 95.62 111 ALA A CA 1
ATOM 817 C C . ALA A 1 111 ? -0.459 3.816 7.826 1.00 95.62 111 ALA A C 1
ATOM 819 O O . ALA A 1 111 ? -0.144 4.994 8.015 1.00 95.62 111 ALA A O 1
ATOM 820 N N . ALA A 1 112 ? 0.391 2.941 7.285 1.00 97.69 112 ALA A N 1
ATOM 821 C CA . ALA A 1 112 ? 1.734 3.299 6.835 1.00 97.69 112 ALA A CA 1
ATOM 822 C C . ALA A 1 112 ? 2.270 2.297 5.811 1.00 97.69 112 ALA A C 1
ATOM 824 O O . ALA A 1 112 ? 1.912 1.119 5.826 1.00 97.69 112 ALA A O 1
ATOM 825 N N . PHE A 1 113 ? 3.192 2.737 4.960 1.00 98.69 113 PHE A N 1
ATOM 826 C CA . PHE A 1 113 ? 3.931 1.839 4.081 1.00 98.69 113 PHE A CA 1
ATOM 827 C C . PHE A 1 113 ? 5.356 2.325 3.828 1.00 98.69 113 PHE A C 1
ATOM 829 O O . PHE A 1 113 ? 5.687 3.502 3.956 1.00 98.69 113 PHE A O 1
ATOM 836 N N . THR A 1 114 ? 6.216 1.391 3.440 1.00 98.62 114 THR A N 1
ATOM 837 C CA . THR A 1 114 ? 7.539 1.673 2.894 1.00 98.62 114 THR A CA 1
ATOM 838 C C . THR A 1 114 ? 7.677 0.996 1.549 1.00 98.62 114 THR A C 1
ATOM 840 O O . THR A 1 114 ? 7.493 -0.216 1.429 1.00 98.62 114 THR A O 1
ATOM 843 N N . ALA A 1 115 ? 8.027 1.786 0.544 1.00 97.50 115 ALA A N 1
ATOM 844 C CA . ALA A 1 115 ? 8.266 1.323 -0.804 1.00 97.50 115 ALA A CA 1
ATOM 845 C C . ALA A 1 115 ? 9.742 1.434 -1.171 1.00 97.50 115 ALA A C 1
ATOM 847 O O . ALA A 1 115 ? 10.442 2.363 -0.765 1.00 97.50 115 ALA A O 1
ATOM 848 N N . ARG A 1 116 ? 10.205 0.505 -2.000 1.00 96.38 116 ARG A N 1
ATOM 849 C CA . ARG A 1 116 ? 11.551 0.498 -2.556 1.00 96.38 116 ARG A CA 1
ATOM 850 C C . ARG A 1 116 ? 11.494 0.525 -4.073 1.00 96.38 116 ARG A C 1
ATOM 852 O O . ARG A 1 116 ? 10.836 -0.312 -4.687 1.00 96.38 116 ARG A O 1
ATOM 859 N N . LEU A 1 117 ? 12.229 1.458 -4.672 1.00 94.69 117 LEU A N 1
ATOM 860 C CA . LEU A 1 117 ? 12.374 1.549 -6.120 1.00 94.69 117 LEU A CA 1
ATOM 861 C C . LEU A 1 117 ? 13.314 0.450 -6.615 1.00 94.69 117 LEU A C 1
ATOM 863 O O . LEU A 1 117 ? 14.429 0.317 -6.113 1.00 94.69 117 LEU A O 1
ATOM 867 N N . LEU A 1 118 ? 12.891 -0.321 -7.612 1.00 93.50 118 LEU A N 1
ATOM 868 C CA . LEU A 1 118 ? 13.701 -1.411 -8.166 1.00 93.50 118 LEU A CA 1
ATOM 869 C C . LEU A 1 118 ? 14.185 -1.127 -9.591 1.00 93.50 118 LEU A C 1
ATOM 871 O O . LEU A 1 118 ? 15.032 -1.847 -10.120 1.00 93.50 118 LEU A O 1
ATOM 875 N N . ALA A 1 119 ? 13.677 -0.067 -10.212 1.00 85.38 119 ALA A N 1
ATOM 876 C CA . ALA A 1 119 ? 14.104 0.382 -11.525 1.00 85.38 119 ALA A CA 1
ATOM 877 C C . ALA A 1 119 ? 15.560 0.870 -11.524 1.00 85.38 119 ALA A C 1
ATOM 879 O O . ALA A 1 119 ? 15.982 1.622 -10.650 1.00 85.38 119 ALA A O 1
ATOM 880 N N . ASN A 1 120 ? 16.315 0.492 -12.557 1.00 74.88 120 ASN A N 1
ATOM 881 C CA . ASN A 1 120 ? 17.699 0.932 -12.760 1.00 74.88 120 ASN A CA 1
ATOM 882 C C . ASN A 1 120 ? 17.815 2.390 -13.244 1.00 74.88 120 ASN A C 1
ATOM 884 O O . ASN A 1 120 ? 18.878 2.997 -13.131 1.00 74.88 120 ASN A O 1
ATOM 888 N N . THR A 1 121 ? 16.737 2.942 -13.799 1.00 68.94 121 THR A N 1
ATOM 889 C CA . THR A 1 121 ? 16.677 4.317 -14.295 1.00 68.94 121 THR A CA 1
ATOM 890 C C . THR A 1 121 ? 16.288 5.237 -13.146 1.00 68.94 121 THR A C 1
ATOM 892 O O . THR A 1 121 ? 15.368 4.918 -12.395 1.00 68.94 121 THR A O 1
ATOM 895 N N . ALA A 1 122 ? 16.978 6.375 -13.006 1.00 63.53 122 ALA A N 1
ATOM 896 C CA . ALA A 1 122 ? 16.605 7.397 -12.034 1.00 63.53 122 ALA A CA 1
ATOM 897 C C . ALA A 1 122 ? 15.146 7.808 -12.274 1.00 63.53 122 ALA A C 1
ATOM 899 O O . ALA A 1 122 ? 14.803 8.290 -13.355 1.00 63.53 122 ALA A O 1
ATOM 900 N N . GLY A 1 123 ? 14.291 7.585 -11.281 1.00 58.50 123 GLY A N 1
ATOM 901 C CA . GLY A 1 123 ? 12.862 7.843 -11.350 1.00 58.50 123 GLY A CA 1
ATOM 902 C C . GLY A 1 123 ? 12.538 9.325 -11.196 1.00 58.50 123 GLY A C 1
ATOM 903 O O . GLY A 1 123 ? 11.815 9.705 -10.281 1.00 58.50 123 GLY A O 1
ATOM 904 N N . ALA A 1 124 ? 13.145 10.188 -12.011 1.00 60.22 124 ALA A N 1
ATOM 905 C CA . ALA A 1 124 ? 12.963 11.630 -11.907 1.00 60.22 124 ALA A CA 1
ATOM 906 C C . ALA A 1 124 ? 11.471 11.995 -12.031 1.00 60.22 124 ALA A C 1
ATOM 908 O O . ALA A 1 124 ? 10.853 11.719 -13.055 1.00 60.22 124 ALA A O 1
ATOM 909 N N . GLY A 1 125 ? 10.903 12.610 -10.989 1.00 67.12 125 GLY A N 1
ATOM 910 C CA . GLY A 1 125 ? 9.498 13.031 -10.954 1.00 67.12 125 GLY A CA 1
ATOM 911 C C . GLY A 1 125 ? 8.489 11.909 -10.681 1.00 67.12 125 GLY A C 1
ATOM 912 O O . GLY A 1 125 ? 7.291 12.141 -10.805 1.00 67.12 125 GLY A O 1
ATOM 913 N N . GLY A 1 126 ? 8.943 10.706 -10.317 1.00 87.75 126 GLY A N 1
ATOM 914 C CA . GLY A 1 126 ? 8.074 9.582 -9.984 1.00 87.75 126 GLY A CA 1
ATOM 915 C C . GLY A 1 126 ? 7.328 9.752 -8.663 1.00 87.75 126 GLY A C 1
ATOM 916 O O . GLY A 1 126 ? 7.922 10.203 -7.679 1.00 87.75 126 GLY A O 1
ATOM 917 N N . SER A 1 127 ? 6.063 9.327 -8.636 1.00 94.94 127 SER A N 1
ATOM 918 C CA . SER A 1 127 ? 5.251 9.187 -7.423 1.00 94.94 127 SER A CA 1
ATOM 919 C C . SER A 1 127 ? 4.562 7.829 -7.399 1.00 94.94 127 SER A C 1
ATOM 921 O O . SER A 1 127 ? 4.127 7.339 -8.440 1.00 94.94 127 SER A O 1
ATOM 923 N N . ILE A 1 128 ? 4.475 7.230 -6.216 1.00 97.31 128 ILE A N 1
ATOM 924 C CA . ILE A 1 128 ? 3.563 6.118 -5.967 1.00 97.31 128 ILE A CA 1
ATOM 925 C C . ILE A 1 128 ? 2.156 6.701 -5.911 1.00 97.31 128 ILE A C 1
ATOM 927 O O . ILE A 1 128 ? 1.921 7.710 -5.251 1.00 97.31 128 ILE A O 1
ATOM 931 N N . GLU A 1 129 ? 1.248 6.072 -6.634 1.00 97.75 129 GLU A N 1
ATOM 932 C CA . GLU A 1 129 ? -0.149 6.462 -6.754 1.00 97.75 129 GLU A CA 1
ATOM 933 C C . GLU A 1 129 ? -0.984 5.441 -5.990 1.00 97.75 129 GLU A C 1
ATOM 935 O O . GLU A 1 129 ? -0.891 4.246 -6.273 1.00 97.75 129 GLU A O 1
ATOM 940 N N . ILE A 1 130 ? -1.786 5.888 -5.029 1.00 98.50 130 ILE A N 1
ATOM 941 C CA . ILE A 1 130 ? -2.706 5.022 -4.291 1.00 98.50 130 ILE A CA 1
ATOM 942 C C . ILE A 1 130 ? -4.126 5.487 -4.572 1.00 98.50 130 ILE A C 1
ATOM 944 O O . ILE A 1 130 ? -4.508 6.586 -4.175 1.00 98.50 130 ILE A O 1
ATOM 948 N N . MET A 1 131 ? -4.894 4.635 -5.249 1.00 98.31 131 MET A N 1
ATOM 949 C CA . MET A 1 131 ? -6.327 4.824 -5.443 1.00 98.31 131 MET A CA 1
ATOM 950 C C . MET A 1 131 ? -7.090 3.896 -4.490 1.00 98.31 131 MET A C 1
ATOM 952 O O . MET A 1 131 ? -6.998 2.674 -4.660 1.00 98.31 131 MET A O 1
ATOM 956 N N . PRO A 1 132 ? -7.786 4.424 -3.473 1.00 97.75 132 PRO A N 1
ATOM 957 C CA . PRO A 1 132 ? -8.731 3.639 -2.696 1.00 97.75 132 PRO A CA 1
ATOM 958 C C . PRO A 1 132 ? -9.980 3.311 -3.515 1.00 97.75 132 PRO A C 1
ATOM 960 O O . PRO A 1 132 ? -10.379 4.078 -4.391 1.00 97.75 132 PRO A O 1
ATOM 963 N N . GLN A 1 133 ? -10.614 2.190 -3.194 1.00 95.94 133 GLN A N 1
ATOM 964 C CA . GLN A 1 133 ? -11.890 1.795 -3.779 1.00 95.94 133 GLN A CA 1
ATOM 965 C C . GLN A 1 133 ? -12.917 1.510 -2.687 1.00 95.94 133 GLN A C 1
ATOM 967 O O . GLN A 1 133 ? -12.581 0.997 -1.613 1.00 95.94 133 GLN A O 1
ATOM 972 N N . LEU A 1 134 ? -14.164 1.843 -2.995 1.00 91.69 134 LEU A N 1
ATOM 973 C CA . LEU A 1 134 ? -15.334 1.629 -2.157 1.00 91.69 134 LEU A CA 1
ATOM 974 C C . LEU A 1 134 ? -16.488 1.200 -3.064 1.00 91.69 134 LEU A C 1
ATOM 976 O O . LEU A 1 134 ? -16.666 1.775 -4.137 1.00 91.69 134 LEU A O 1
ATOM 980 N N . ASP A 1 135 ? -17.232 0.170 -2.668 1.00 88.50 135 ASP A N 1
ATOM 981 C CA . ASP A 1 135 ? -18.336 -0.396 -3.450 1.00 88.50 135 ASP A CA 1
ATOM 982 C C . ASP A 1 135 ? -17.911 -0.860 -4.860 1.00 88.50 135 ASP A C 1
ATOM 984 O O . ASP A 1 135 ? -18.696 -0.876 -5.810 1.00 88.50 135 ASP A O 1
ATOM 988 N N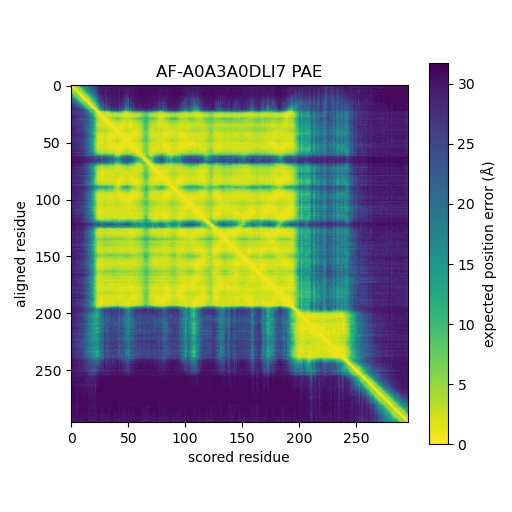 . GLY A 1 136 ? -16.643 -1.258 -5.001 1.00 86.56 136 GLY A N 1
ATOM 989 C CA . GLY A 1 136 ? -16.054 -1.704 -6.266 1.00 86.56 136 GLY A CA 1
ATOM 990 C C . GLY A 1 136 ? -15.720 -0.596 -7.274 1.00 86.56 136 GLY A C 1
ATOM 991 O O . GLY A 1 136 ? -15.275 -0.922 -8.374 1.00 86.56 136 GLY A O 1
ATOM 992 N N . GLU A 1 137 ? -15.887 0.674 -6.910 1.00 92.56 137 GLU A N 1
ATOM 993 C CA . GLU A 1 137 ? -15.545 1.834 -7.738 1.00 92.56 137 GLU A CA 1
ATOM 994 C C . GLU A 1 137 ? -14.390 2.632 -7.117 1.00 92.56 137 GLU A C 1
ATOM 996 O O . GLU A 1 137 ? -14.081 2.497 -5.928 1.00 92.56 137 GLU A O 1
ATOM 1001 N N . ASP A 1 138 ? -13.733 3.470 -7.921 1.00 96.38 138 ASP A N 1
ATOM 1002 C CA . ASP A 1 138 ? -12.709 4.387 -7.416 1.00 96.38 138 ASP A CA 1
ATOM 1003 C C . ASP A 1 138 ? -13.353 5.387 -6.446 1.00 96.38 138 ASP A C 1
ATOM 1005 O O . ASP A 1 138 ? -14.330 6.062 -6.773 1.00 96.38 138 ASP A O 1
ATOM 1009 N N . ALA A 1 139 ? -12.812 5.475 -5.231 1.00 94.06 139 ALA A N 1
ATOM 1010 C CA . ALA A 1 139 ? -13.401 6.311 -4.190 1.00 94.06 139 ALA A CA 1
ATOM 1011 C C . ALA A 1 139 ? -13.095 7.805 -4.386 1.00 94.06 139 ALA A C 1
ATOM 1013 O O . ALA A 1 139 ? -13.786 8.654 -3.819 1.00 94.06 139 ALA A O 1
ATOM 1014 N N . TRP A 1 140 ? -12.066 8.131 -5.174 1.00 94.38 140 TRP A N 1
ATOM 1015 C CA . TRP A 1 140 ? -11.630 9.494 -5.472 1.00 94.38 140 TRP A CA 1
ATOM 1016 C C . TRP A 1 140 ? -11.516 9.726 -6.980 1.00 94.38 140 TRP A C 1
ATOM 1018 O O . TRP A 1 140 ? -11.222 8.802 -7.734 1.00 94.38 140 TRP A O 1
ATOM 1028 N N . ASP A 1 141 ? -11.671 10.985 -7.402 1.00 96.12 141 ASP A N 1
ATOM 1029 C CA . ASP A 1 141 ? -11.453 11.392 -8.800 1.00 96.12 141 ASP A CA 1
ATOM 1030 C C . ASP A 1 141 ? -9.976 11.241 -9.217 1.00 96.12 141 ASP A C 1
ATOM 1032 O O . ASP A 1 141 ? -9.677 10.869 -10.351 1.00 96.12 141 ASP A O 1
ATOM 1036 N N . ASP A 1 142 ? -9.056 11.509 -8.283 1.00 95.62 142 ASP A N 1
ATOM 1037 C CA . ASP A 1 142 ? -7.606 11.428 -8.462 1.00 95.62 142 ASP A CA 1
ATOM 1038 C C . ASP A 1 142 ? -6.970 10.577 -7.344 1.00 95.62 142 ASP A C 1
ATOM 1040 O O . ASP A 1 142 ? -7.413 10.638 -6.192 1.00 95.62 142 ASP A O 1
ATOM 1044 N N . PRO A 1 143 ? -5.908 9.798 -7.632 1.00 97.25 143 PRO A N 1
ATOM 1045 C CA . PRO A 1 143 ? -5.223 9.019 -6.607 1.00 97.25 143 PRO A CA 1
ATOM 1046 C C . PRO A 1 143 ? -4.442 9.922 -5.643 1.00 97.25 143 PRO A C 1
ATOM 1048 O O . PRO A 1 143 ? -4.011 11.022 -5.991 1.00 97.25 143 PRO A O 1
ATOM 1051 N N . ALA A 1 144 ? -4.150 9.417 -4.443 1.00 97.06 144 ALA A N 1
ATOM 1052 C CA . ALA A 1 144 ? -3.141 10.038 -3.591 1.00 97.06 144 ALA A CA 1
ATOM 1053 C C . ALA A 1 144 ? -1.741 9.808 -4.171 1.00 97.06 144 ALA A C 1
ATOM 1055 O O . ALA A 1 144 ? -1.388 8.693 -4.563 1.00 97.06 144 ALA A O 1
ATOM 1056 N N . TYR A 1 145 ? -0.927 10.863 -4.173 1.00 97.12 145 TYR A N 1
ATOM 1057 C CA . TYR A 1 145 ? 0.435 10.846 -4.698 1.00 97.12 145 TYR A CA 1
ATOM 1058 C C . TYR A 1 145 ? 1.464 10.876 -3.568 1.00 97.12 145 TYR A C 1
ATOM 1060 O O . TYR A 1 145 ? 1.392 11.714 -2.671 1.00 97.12 145 TYR A O 1
ATOM 1068 N N . PHE A 1 146 ? 2.456 9.993 -3.660 1.00 97.56 146 PHE A N 1
ATOM 1069 C CA . PHE A 1 146 ? 3.540 9.841 -2.693 1.00 97.56 146 PHE A CA 1
ATOM 1070 C C . PHE A 1 146 ? 4.886 9.924 -3.409 1.00 97.56 146 PHE A C 1
ATOM 1072 O O . PHE A 1 146 ? 5.191 9.091 -4.263 1.00 97.56 146 PHE A O 1
ATOM 1079 N N . MET A 1 147 ? 5.712 10.915 -3.083 1.00 95.38 147 MET A N 1
ATOM 1080 C CA . MET A 1 147 ? 6.955 11.192 -3.809 1.00 95.38 147 MET A CA 1
ATOM 1081 C C . MET A 1 147 ? 7.921 9.990 -3.804 1.00 95.38 147 MET A C 1
ATOM 1083 O O . MET A 1 147 ? 8.472 9.590 -2.786 1.00 95.38 147 MET A O 1
ATOM 1087 N N . ALA A 1 148 ? 8.211 9.417 -4.963 1.00 93.81 148 ALA A N 1
ATOM 1088 C CA . ALA A 1 148 ? 9.068 8.230 -5.078 1.00 93.81 148 ALA A CA 1
ATOM 1089 C C . ALA A 1 148 ? 10.248 8.465 -6.029 1.00 93.81 148 ALA A C 1
ATOM 1091 O O . ALA A 1 148 ? 10.764 7.548 -6.670 1.00 93.81 148 ALA A O 1
ATOM 1092 N N . SER A 1 149 ? 10.675 9.724 -6.140 1.00 91.06 149 SER A N 1
ATOM 1093 C CA . SER A 1 149 ? 11.770 10.115 -7.020 1.00 91.06 149 SER A CA 1
ATOM 1094 C C . SER A 1 149 ? 13.122 9.737 -6.422 1.00 91.06 149 SER A C 1
ATOM 1096 O O . SER A 1 149 ? 13.523 10.266 -5.387 1.00 91.06 149 SER A O 1
ATOM 1098 N N . GLY A 1 150 ? 13.854 8.846 -7.090 1.00 89.19 150 GLY A N 1
ATOM 1099 C CA . GLY A 1 150 ? 15.169 8.396 -6.636 1.00 89.19 150 GLY A CA 1
ATOM 1100 C C . GLY A 1 150 ? 15.861 7.454 -7.613 1.00 89.19 150 GLY A C 1
ATOM 1101 O O . GLY A 1 150 ? 15.500 7.373 -8.785 1.00 89.19 150 GLY A O 1
ATOM 1102 N N . TYR A 1 151 ? 16.877 6.748 -7.128 1.00 88.81 151 TYR A N 1
ATOM 1103 C CA . TYR A 1 151 ? 17.620 5.750 -7.898 1.00 88.81 151 TYR A CA 1
ATOM 1104 C C . TYR A 1 151 ? 17.190 4.340 -7.487 1.00 88.81 151 TYR A C 1
ATOM 1106 O O . TYR A 1 151 ? 16.493 4.156 -6.489 1.00 88.81 151 TYR A O 1
ATOM 1114 N N . SER A 1 152 ? 17.632 3.330 -8.237 1.00 90.06 152 SER A N 1
ATOM 1115 C CA . SER A 1 152 ? 17.467 1.933 -7.828 1.00 90.06 152 SER A CA 1
ATOM 1116 C C . SER A 1 152 ? 17.872 1.756 -6.364 1.00 90.06 152 SER A C 1
ATOM 1118 O O . SER A 1 152 ? 18.930 2.232 -5.953 1.00 90.06 152 SER A O 1
ATOM 1120 N N . TRP A 1 153 ? 17.049 1.035 -5.607 1.00 93.00 153 TRP A N 1
ATOM 1121 C CA . TRP A 1 153 ? 17.184 0.765 -4.172 1.00 93.00 153 TRP A CA 1
ATOM 1122 C C . TRP A 1 153 ? 16.896 1.941 -3.230 1.00 93.00 153 TRP A C 1
ATOM 1124 O O . TRP A 1 153 ? 16.945 1.758 -2.012 1.00 93.00 153 TRP A O 1
ATOM 1134 N N . SER A 1 154 ? 16.523 3.120 -3.742 1.00 94.06 154 SER A N 1
ATOM 1135 C CA . SER A 1 154 ? 15.957 4.178 -2.899 1.00 94.06 154 SER A CA 1
ATOM 1136 C C . SER A 1 154 ? 14.691 3.679 -2.197 1.00 94.06 154 SER A C 1
ATOM 1138 O O . SER A 1 154 ? 13.880 2.962 -2.784 1.00 94.06 154 SER A O 1
ATOM 1140 N N . THR A 1 155 ? 14.558 4.040 -0.923 1.00 96.00 155 THR A N 1
ATOM 1141 C CA . THR A 1 155 ? 13.447 3.642 -0.054 1.00 96.00 155 THR A CA 1
ATOM 1142 C C . THR A 1 155 ? 12.677 4.888 0.370 1.00 96.00 155 THR A C 1
ATOM 1144 O O . THR A 1 155 ? 13.293 5.900 0.705 1.00 96.00 155 THR A O 1
ATOM 1147 N N . PHE A 1 156 ? 11.350 4.807 0.345 1.00 96.62 156 PHE A N 1
ATOM 1148 C CA . PHE A 1 156 ? 10.432 5.899 0.656 1.00 96.62 156 PHE A CA 1
ATOM 1149 C C . PHE A 1 156 ? 9.395 5.395 1.656 1.00 96.62 156 PHE A C 1
ATOM 1151 O O . PHE A 1 156 ? 8.751 4.378 1.401 1.00 96.62 156 PHE A O 1
ATOM 1158 N N . SER A 1 157 ? 9.249 6.088 2.780 1.00 98.00 157 SER A N 1
ATOM 1159 C CA . SER A 1 157 ? 8.363 5.691 3.876 1.00 98.00 157 SER A CA 1
ATOM 1160 C C . SER A 1 157 ? 7.337 6.780 4.129 1.00 98.00 157 SER A C 1
ATOM 1162 O O . SER A 1 157 ? 7.690 7.957 4.181 1.00 98.00 157 SER A O 1
ATOM 1164 N N . TYR A 1 158 ? 6.088 6.357 4.292 1.00 98.25 158 TYR A N 1
ATOM 1165 C CA . TYR A 1 158 ? 4.932 7.224 4.439 1.00 98.25 158 TYR A CA 1
ATOM 1166 C C . TYR A 1 158 ? 4.036 6.715 5.554 1.00 98.25 158 TYR A C 1
ATOM 1168 O O . TYR A 1 158 ? 3.744 5.522 5.637 1.00 98.25 158 TYR A O 1
ATOM 1176 N N . ASP A 1 159 ? 3.584 7.641 6.385 1.00 96.19 159 ASP A N 1
ATOM 1177 C CA . ASP A 1 159 ? 2.623 7.418 7.457 1.00 96.19 159 ASP A CA 1
ATOM 1178 C C . ASP A 1 159 ? 1.689 8.632 7.597 1.00 96.19 159 ASP A C 1
ATOM 1180 O O . ASP A 1 159 ? 1.769 9.601 6.832 1.00 96.19 159 ASP A O 1
ATOM 1184 N N . ARG A 1 160 ? 0.803 8.599 8.598 1.00 92.69 160 ARG A N 1
ATOM 1185 C CA . ARG A 1 160 ? -0.171 9.672 8.857 1.00 92.69 160 ARG A CA 1
ATOM 1186 C C . ARG A 1 160 ? 0.480 10.990 9.291 1.00 92.69 160 ARG A C 1
ATOM 1188 O O . ARG A 1 160 ? -0.151 12.039 9.210 1.00 92.69 160 ARG A O 1
ATOM 1195 N N . THR A 1 161 ? 1.726 10.946 9.758 1.00 92.25 161 THR A N 1
ATOM 1196 C CA . THR A 1 161 ? 2.470 12.114 10.254 1.00 92.25 161 THR A CA 1
ATOM 1197 C C . THR A 1 161 ? 3.348 12.756 9.185 1.00 92.25 161 THR A C 1
ATOM 1199 O O . THR A 1 161 ? 3.851 13.867 9.374 1.00 92.25 161 THR A O 1
ATOM 1202 N N . THR A 1 162 ? 3.523 12.080 8.050 1.00 91.75 162 THR A N 1
ATOM 1203 C CA . THR A 1 162 ? 4.338 12.575 6.947 1.00 91.75 162 THR A CA 1
ATOM 1204 C C . THR A 1 162 ? 3.746 13.889 6.413 1.00 91.75 162 THR A C 1
ATOM 1206 O O . THR A 1 162 ? 2.520 14.032 6.325 1.00 91.75 162 THR A O 1
ATOM 1209 N N . PRO A 1 163 ? 4.575 14.894 6.072 1.00 94.06 163 PRO A N 1
ATOM 1210 C CA . PRO A 1 163 ? 4.0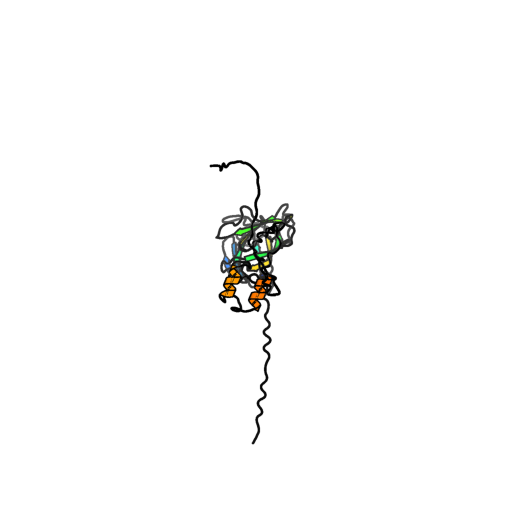68 16.141 5.517 1.00 94.06 163 PRO A CA 1
ATOM 1211 C C . PRO A 1 163 ? 3.261 15.915 4.234 1.00 94.06 163 PRO A C 1
ATOM 1213 O O . PRO A 1 163 ? 3.749 15.296 3.292 1.00 94.06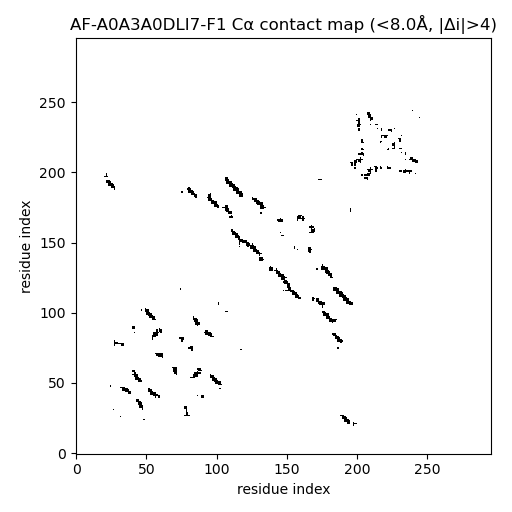 163 PRO A O 1
ATOM 1216 N N . SER A 1 164 ? 2.055 16.482 4.168 1.00 88.31 164 SER A N 1
ATOM 1217 C CA . SER A 1 164 ? 1.106 16.246 3.068 1.00 88.31 164 SER A CA 1
ATOM 1218 C C . SER A 1 164 ? 1.651 16.588 1.678 1.00 88.31 164 SER A C 1
ATOM 1220 O O . SER A 1 164 ? 1.277 15.941 0.708 1.00 88.31 164 SER A O 1
ATOM 1222 N N . TYR A 1 165 ? 2.574 17.550 1.564 1.00 89.00 165 TYR A N 1
ATOM 1223 C CA . TYR A 1 165 ? 3.194 17.911 0.282 1.00 89.00 165 TYR A CA 1
ATOM 1224 C C . TYR A 1 165 ? 4.104 16.815 -0.303 1.00 89.00 165 TYR A C 1
ATOM 1226 O O . TYR A 1 165 ? 4.431 16.881 -1.484 1.00 89.00 165 TYR A O 1
ATOM 1234 N N . LEU A 1 166 ? 4.527 15.834 0.503 1.00 91.56 166 LEU A N 1
ATOM 1235 C CA . LEU A 1 166 ? 5.236 14.635 0.040 1.00 91.56 166 LEU A CA 1
ATOM 1236 C C . LEU A 1 166 ? 4.277 13.479 -0.286 1.00 91.56 166 LEU A C 1
ATOM 1238 O O . LEU A 1 166 ? 4.693 12.520 -0.934 1.00 91.56 166 LEU A O 1
ATOM 1242 N N . GLY A 1 167 ? 3.031 13.564 0.184 1.00 93.44 167 GLY A N 1
ATOM 1243 C CA . GLY A 1 167 ? 2.107 12.445 0.347 1.00 93.44 167 GLY A CA 1
ATOM 1244 C C . GLY A 1 167 ? 2.082 11.945 1.792 1.00 93.44 167 GLY A C 1
ATOM 1245 O O . GLY A 1 167 ? 3.115 11.868 2.456 1.00 93.44 167 GLY A O 1
ATOM 1246 N N . ASN A 1 168 ? 0.894 11.620 2.297 1.00 94.94 168 ASN A N 1
ATOM 1247 C CA . ASN A 1 168 ? 0.704 10.992 3.602 1.00 94.94 168 ASN A CA 1
ATOM 1248 C C . ASN A 1 168 ? -0.531 10.087 3.587 1.00 94.94 168 ASN A C 1
ATOM 1250 O O . ASN A 1 168 ? -1.326 10.112 2.648 1.00 94.94 168 ASN A O 1
ATOM 1254 N N . THR A 1 169 ? -0.667 9.247 4.606 1.00 95.81 169 THR A N 1
ATOM 1255 C CA . THR A 1 169 ? -1.717 8.221 4.644 1.00 95.81 169 THR A CA 1
ATOM 1256 C C . THR A 1 169 ? -2.944 8.630 5.460 1.00 95.81 169 THR A C 1
ATOM 1258 O O . THR A 1 169 ? -3.849 7.827 5.649 1.00 95.81 169 THR A O 1
ATOM 1261 N N . SER A 1 170 ? -3.029 9.881 5.934 1.00 91.12 170 SER A N 1
ATOM 1262 C CA . SER A 1 170 ? -4.093 10.304 6.861 1.00 91.12 170 SER A CA 1
ATOM 1263 C C . SER A 1 170 ? -5.502 10.238 6.269 1.00 91.12 170 SER A C 1
ATOM 1265 O O . SER A 1 170 ? -6.464 10.185 7.024 1.00 91.12 170 SER A O 1
ATOM 1267 N N . ALA A 1 171 ? -5.624 10.264 4.940 1.00 89.31 171 ALA A N 1
ATOM 1268 C CA . ALA A 1 171 ? -6.898 10.141 4.236 1.00 89.31 171 ALA A CA 1
ATOM 1269 C C . ALA A 1 171 ? -7.216 8.704 3.787 1.00 89.31 171 ALA A C 1
ATOM 1271 O O . ALA A 1 171 ? -8.310 8.471 3.293 1.00 89.31 171 ALA A O 1
ATOM 1272 N N . LEU A 1 172 ? -6.288 7.748 3.919 1.00 94.31 172 LEU A N 1
ATOM 1273 C CA . LEU A 1 172 ? -6.467 6.360 3.474 1.00 94.31 172 LEU A CA 1
ATOM 1274 C C . LEU A 1 172 ? -7.123 5.523 4.579 1.00 94.31 172 LEU A C 1
ATOM 1276 O O . LEU A 1 172 ? -6.495 4.630 5.144 1.00 94.31 172 LEU A O 1
ATOM 1280 N N . VAL A 1 173 ? -8.381 5.832 4.878 1.00 90.38 173 VAL A N 1
ATOM 1281 C CA . VAL A 1 173 ? -9.122 5.311 6.034 1.00 90.38 173 VAL A CA 1
ATOM 1282 C C . VAL A 1 173 ? -10.478 4.774 5.584 1.00 90.38 173 VAL A C 1
ATOM 1284 O O . VAL A 1 173 ? -11.166 5.447 4.819 1.00 90.38 173 VAL A O 1
ATOM 1287 N N . GLY A 1 174 ? -10.857 3.585 6.055 1.00 87.81 174 GLY A N 1
ATOM 1288 C CA . GLY A 1 174 ? -12.188 3.018 5.820 1.00 87.81 174 GLY A CA 1
ATOM 1289 C C . GLY A 1 174 ? -12.487 2.610 4.373 1.00 87.81 174 GLY A C 1
ATOM 1290 O O . GLY A 1 174 ? -13.627 2.748 3.935 1.00 87.81 174 GLY A O 1
ATOM 1291 N N . PHE A 1 175 ? -11.504 2.093 3.627 1.00 93.56 175 PHE A N 1
ATOM 1292 C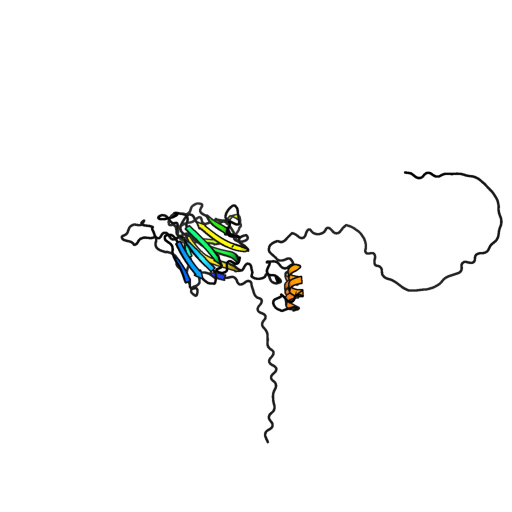 CA . PHE A 1 175 ? -11.710 1.634 2.244 1.00 93.56 175 PHE A CA 1
ATOM 1293 C C . PHE A 1 175 ? -11.625 0.113 2.111 1.00 93.56 175 PHE A C 1
ATOM 1295 O O . PHE A 1 175 ? -10.934 -0.560 2.873 1.00 93.56 175 PHE A O 1
ATOM 1302 N N . GLU A 1 176 ? -12.323 -0.446 1.123 1.00 94.56 176 GLU A N 1
ATOM 1303 C CA . GLU A 1 176 ? -12.402 -1.900 0.903 1.00 94.56 176 GLU A CA 1
ATOM 1304 C C . GLU A 1 176 ? -11.164 -2.458 0.201 1.00 94.56 176 GLU A C 1
ATOM 1306 O O . GLU A 1 176 ? -10.799 -3.628 0.365 1.00 94.56 176 GLU A O 1
ATOM 1311 N N . SER A 1 177 ? -10.517 -1.630 -0.619 1.00 97.31 177 SER A N 1
ATOM 1312 C CA . SER A 1 177 ? -9.269 -1.990 -1.274 1.00 97.31 177 SER A CA 1
ATOM 1313 C C . SER A 1 177 ? -8.450 -0.772 -1.685 1.00 97.31 177 SER A C 1
ATOM 1315 O O . SER A 1 177 ? -8.954 0.347 -1.767 1.00 97.31 177 SER A O 1
ATOM 1317 N N . TYR A 1 178 ? -7.169 -1.011 -1.962 1.00 98.50 178 TYR A N 1
ATOM 1318 C CA . TYR A 1 178 ? -6.239 -0.007 -2.458 1.00 98.50 178 TYR A CA 1
ATOM 1319 C C . TYR A 1 178 ? -5.506 -0.530 -3.690 1.00 98.50 178 TYR A C 1
ATOM 1321 O O . TYR A 1 178 ? -4.870 -1.586 -3.655 1.00 98.50 178 TYR A O 1
ATOM 1329 N N . SER A 1 179 ? -5.540 0.248 -4.768 1.00 98.19 179 SER A N 1
ATOM 1330 C CA . SER A 1 179 ? -4.706 0.057 -5.950 1.00 98.19 179 SER A CA 1
ATOM 1331 C C . SER A 1 179 ? -3.466 0.944 -5.840 1.00 98.19 179 SER A C 1
ATOM 1333 O O . SER A 1 179 ? -3.534 2.152 -6.062 1.00 98.19 179 SER A O 1
ATOM 1335 N N . ILE A 1 180 ? -2.327 0.332 -5.527 1.00 98.50 180 ILE A N 1
ATOM 1336 C CA . ILE A 1 180 ? -1.025 0.979 -5.341 1.00 98.50 180 ILE A CA 1
ATOM 1337 C C . ILE A 1 180 ? -0.207 0.791 -6.618 1.00 98.50 180 ILE A C 1
ATOM 1339 O O . ILE A 1 180 ? 0.081 -0.340 -7.008 1.00 98.50 180 ILE A O 1
ATOM 1343 N N . GLY A 1 181 ? 0.189 1.874 -7.280 1.00 97.31 181 GLY A N 1
ATOM 1344 C CA . GLY A 1 181 ? 0.899 1.820 -8.554 1.00 97.31 181 GLY A CA 1
ATOM 1345 C C . GLY A 1 181 ? 2.129 2.713 -8.624 1.00 97.31 181 GLY A C 1
ATOM 1346 O O . GLY A 1 181 ? 2.196 3.766 -8.000 1.00 97.31 181 GLY A O 1
ATOM 1347 N N . LEU A 1 182 ? 3.090 2.305 -9.450 1.00 95.69 182 LEU A N 1
ATOM 1348 C CA . LEU A 1 182 ? 4.205 3.136 -9.895 1.00 95.69 182 LEU A CA 1
ATOM 1349 C C . LEU A 1 182 ? 4.512 2.788 -11.353 1.00 95.69 182 LEU A C 1
ATOM 1351 O O . LEU A 1 182 ? 4.457 1.629 -11.756 1.00 95.69 182 LEU A O 1
ATOM 1355 N N . TYR A 1 183 ? 4.859 3.784 -12.167 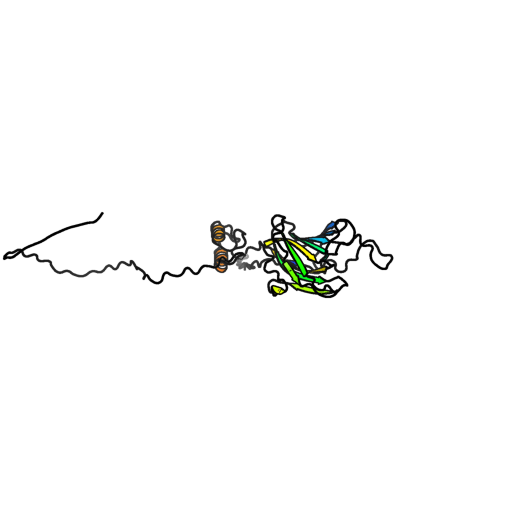1.00 92.19 183 TYR A N 1
ATOM 1356 C CA . TYR A 1 183 ? 5.148 3.591 -13.597 1.00 92.19 183 TYR A CA 1
ATOM 1357 C C . TYR A 1 183 ? 6.341 2.654 -13.885 1.00 92.19 183 TYR A C 1
ATOM 1359 O O . TYR A 1 183 ? 6.523 2.220 -15.021 1.00 92.19 183 TYR A O 1
ATOM 1367 N N . VAL A 1 184 ? 7.135 2.320 -12.867 1.00 93.00 184 VAL A N 1
ATOM 1368 C CA . VAL A 1 184 ? 8.269 1.393 -12.913 1.00 93.00 184 VAL A CA 1
ATOM 1369 C C . VAL A 1 184 ? 8.209 0.399 -11.756 1.00 93.00 184 VAL A C 1
ATOM 1371 O O . VAL A 1 184 ? 7.455 0.584 -10.806 1.00 93.00 184 VAL A O 1
ATOM 1374 N N . ASP A 1 185 ? 9.042 -0.638 -11.826 1.00 94.44 185 ASP A N 1
ATOM 1375 C CA . ASP A 1 185 ? 9.125 -1.679 -10.804 1.00 94.44 185 ASP A CA 1
ATOM 1376 C C . ASP A 1 185 ? 9.412 -1.125 -9.403 1.00 94.44 185 ASP A C 1
ATOM 1378 O O . ASP A 1 185 ? 10.352 -0.345 -9.190 1.00 94.44 185 ASP A O 1
ATOM 1382 N N . PHE A 1 186 ? 8.658 -1.629 -8.434 1.00 96.62 186 PHE A N 1
ATOM 1383 C CA . PHE A 1 186 ? 8.826 -1.320 -7.023 1.00 96.62 186 PHE A CA 1
ATOM 1384 C C . PHE A 1 186 ? 8.445 -2.520 -6.161 1.00 96.62 186 PHE A C 1
ATOM 1386 O O . PHE A 1 186 ? 7.818 -3.472 -6.624 1.00 96.62 186 PHE A O 1
ATOM 1393 N N . ALA A 1 187 ? 8.812 -2.459 -4.889 1.00 98.12 187 ALA A N 1
ATOM 1394 C CA . ALA A 1 187 ? 8.271 -3.354 -3.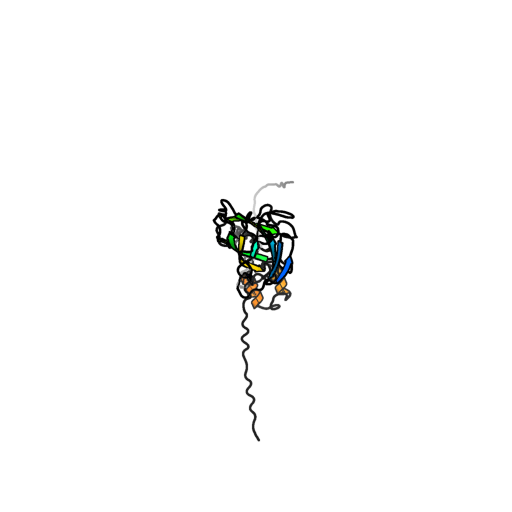881 1.00 98.12 187 ALA A CA 1
ATOM 1395 C C . ALA A 1 187 ? 7.748 -2.565 -2.689 1.00 98.12 187 ALA A C 1
ATOM 1397 O O . ALA A 1 187 ? 8.308 -1.523 -2.351 1.00 98.12 187 ALA A O 1
ATOM 1398 N N . ILE A 1 188 ? 6.723 -3.092 -2.028 1.00 98.44 188 ILE A N 1
ATOM 1399 C CA . ILE A 1 188 ? 6.384 -2.692 -0.662 1.00 98.44 188 ILE A CA 1
ATOM 1400 C C . ILE A 1 188 ? 7.158 -3.614 0.278 1.00 98.44 188 ILE A C 1
ATOM 1402 O O . ILE A 1 188 ? 7.053 -4.832 0.162 1.00 98.44 188 ILE A O 1
ATOM 1406 N N . THR A 1 189 ? 7.964 -3.032 1.164 1.00 98.19 189 THR A N 1
ATOM 1407 C CA . THR A 1 189 ? 8.863 -3.755 2.087 1.00 98.19 189 THR A CA 1
ATOM 1408 C C . THR A 1 189 ? 8.522 -3.523 3.558 1.00 98.19 189 THR A C 1
ATOM 1410 O O . THR A 1 189 ? 9.130 -4.120 4.433 1.00 98.19 189 THR A O 1
ATOM 1413 N N . ALA A 1 190 ? 7.586 -2.621 3.845 1.00 98.12 190 ALA A N 1
ATOM 1414 C CA . ALA A 1 190 ? 6.914 -2.521 5.136 1.00 98.12 190 ALA A CA 1
ATOM 1415 C C . ALA A 1 190 ? 5.487 -2.037 4.880 1.00 98.12 190 ALA A C 1
ATOM 1417 O O . ALA A 1 190 ? 5.280 -1.173 4.025 1.00 98.12 190 ALA A O 1
ATOM 1418 N N . LEU A 1 191 ? 4.513 -2.589 5.593 1.00 98.06 191 LEU A N 1
ATOM 1419 C CA . LEU A 1 191 ? 3.113 -2.201 5.469 1.00 98.06 191 LEU A CA 1
ATOM 1420 C C . LEU A 1 191 ? 2.425 -2.387 6.818 1.00 98.06 191 LEU A C 1
ATOM 1422 O O . LEU A 1 191 ? 2.522 -3.456 7.421 1.00 98.06 191 LEU A O 1
ATOM 1426 N N . ALA A 1 192 ? 1.742 -1.338 7.256 1.00 96.44 192 ALA A N 1
ATOM 1427 C CA . ALA A 1 192 ? 0.911 -1.314 8.442 1.00 96.44 192 ALA A CA 1
ATOM 1428 C C . ALA A 1 192 ? -0.528 -1.050 8.007 1.00 96.44 192 ALA A C 1
ATOM 1430 O O . ALA A 1 192 ? -0.808 -0.007 7.411 1.00 96.44 192 ALA A O 1
ATOM 1431 N N . LEU A 1 193 ? -1.412 -1.996 8.300 1.00 94.81 193 LEU A N 1
ATOM 1432 C CA . LEU A 1 193 ? -2.849 -1.882 8.073 1.00 94.81 193 LEU A CA 1
ATOM 1433 C C . LEU A 1 193 ? -3.561 -1.888 9.415 1.00 94.81 193 LEU A C 1
ATOM 1435 O O . LEU A 1 193 ? -3.099 -2.536 10.351 1.00 94.81 193 LEU A O 1
ATOM 1439 N N . GLU A 1 194 ? -4.673 -1.186 9.520 1.00 89.62 194 GLU A N 1
ATOM 1440 C CA . GLU A 1 194 ? -5.509 -1.205 10.718 1.00 89.62 194 GLU A CA 1
ATOM 1441 C C . GLU A 1 194 ? -6.922 -1.581 10.291 1.00 89.62 194 GLU A C 1
ATOM 1443 O O . GLU A 1 194 ? -7.404 -1.120 9.259 1.00 89.62 194 GLU A O 1
ATOM 1448 N N . ASP A 1 195 ? -7.581 -2.458 11.044 1.00 79.19 195 ASP A N 1
ATOM 1449 C CA . ASP A 1 195 ? -8.982 -2.746 10.767 1.00 79.19 195 ASP A CA 1
ATOM 1450 C C . ASP A 1 195 ? -9.784 -1.459 10.999 1.00 79.19 195 ASP A C 1
ATOM 1452 O O . ASP A 1 195 ? -9.770 -0.917 12.103 1.00 79.19 195 ASP A O 1
ATOM 1456 N N . ALA A 1 196 ? -10.502 -0.988 9.975 1.00 64.81 196 ALA A N 1
ATOM 1457 C CA . ALA A 1 196 ? -11.371 0.187 10.093 1.00 64.81 196 ALA A CA 1
ATOM 1458 C C . ALA A 1 196 ? -12.515 -0.069 11.090 1.00 64.81 196 ALA A C 1
ATOM 1460 O O . ALA A 1 196 ? -13.081 0.860 11.647 1.00 64.81 196 ALA A O 1
ATOM 1461 N N . SER A 1 197 ? -12.813 -1.351 11.337 1.00 52.44 197 SER A N 1
ATOM 1462 C CA . SER A 1 197 ? -13.759 -1.844 12.335 1.00 52.44 197 SER A CA 1
ATOM 1463 C C . SER A 1 197 ? -13.104 -2.211 13.668 1.00 52.44 197 SER A C 1
ATOM 1465 O O . SER A 1 197 ? -13.690 -2.978 14.438 1.00 52.44 197 SER A O 1
ATOM 1467 N N . ALA A 1 198 ? -11.866 -1.788 13.946 1.00 53.12 198 ALA A N 1
ATOM 1468 C CA . ALA A 1 198 ? -11.420 -1.778 15.327 1.00 53.12 198 ALA A CA 1
ATOM 1469 C C . ALA A 1 198 ? -12.267 -0.723 16.028 1.00 53.12 198 ALA A C 1
ATOM 1471 O O . ALA A 1 198 ? -11.869 0.438 16.037 1.00 53.12 198 ALA A O 1
ATOM 1472 N N . ALA A 1 199 ? -13.439 -1.154 16.519 1.00 59.28 199 ALA A N 1
ATOM 1473 C CA . ALA A 1 199 ? -14.399 -0.352 17.258 1.00 59.28 199 ALA A CA 1
ATOM 1474 C C . ALA A 1 199 ? -13.612 0.667 18.066 1.00 59.28 199 ALA A C 1
ATOM 1476 O O . ALA A 1 199 ? -12.817 0.281 18.940 1.00 59.28 199 ALA A O 1
ATOM 1477 N N . ALA A 1 200 ? -13.731 1.942 17.685 1.00 67.50 200 ALA A N 1
ATOM 1478 C CA . ALA A 1 200 ? -13.119 2.997 18.466 1.00 67.50 200 ALA A CA 1
ATOM 1479 C C . ALA A 1 200 ? -13.559 2.755 19.918 1.00 67.50 200 ALA A C 1
ATOM 1481 O O . ALA A 1 200 ? -14.682 2.310 20.134 1.00 67.50 200 ALA A O 1
ATOM 1482 N N . PRO A 1 201 ? -12.706 2.915 20.938 1.00 76.56 201 PRO A N 1
ATOM 1483 C CA . PRO A 1 201 ? -13.147 2.671 22.306 1.00 76.56 201 PRO A CA 1
ATOM 1484 C C . PRO A 1 201 ? -14.459 3.428 22.580 1.00 76.56 201 PRO A C 1
ATOM 1486 O O . PRO A 1 201 ? -14.472 4.647 22.493 1.00 76.56 201 PRO A O 1
ATOM 1489 N N . GLY A 1 202 ? -15.565 2.723 22.843 1.00 84.19 202 GLY A N 1
ATOM 1490 C CA . GLY A 1 202 ? -16.902 3.327 22.960 1.00 84.19 202 GLY A CA 1
ATOM 1491 C C . GLY A 1 202 ? -17.838 3.190 21.748 1.00 84.19 202 GLY A C 1
ATOM 1492 O O . GLY A 1 202 ? -19.018 3.456 21.926 1.00 84.19 202 GLY A O 1
ATOM 1493 N N . ASP A 1 203 ? -17.354 2.739 20.594 1.00 87.06 203 ASP A N 1
ATOM 1494 C CA . ASP A 1 203 ? -18.116 2.371 19.389 1.00 87.06 203 ASP A CA 1
ATOM 1495 C C . ASP A 1 203 ? -18.742 0.982 19.600 1.00 87.06 203 ASP A C 1
ATOM 1497 O O . ASP A 1 203 ? -18.078 -0.061 19.574 1.00 87.06 203 ASP A O 1
ATOM 1501 N N . PHE A 1 204 ? -20.018 0.961 19.953 1.00 88.50 204 PHE A N 1
ATOM 1502 C CA . PHE A 1 204 ? -20.762 -0.238 20.310 1.00 88.50 204 PHE A CA 1
ATOM 1503 C C . PHE A 1 204 ? -21.683 -0.729 19.202 1.00 88.50 204 PHE A C 1
ATOM 1505 O O . PHE A 1 204 ? -22.128 -1.880 19.289 1.00 88.50 204 PHE A O 1
ATOM 1512 N N . ASP A 1 205 ? -21.993 0.085 18.194 1.00 84.69 205 ASP A N 1
ATOM 1513 C CA . ASP A 1 205 ? -22.749 -0.365 17.024 1.00 84.69 205 ASP A CA 1
ATOM 1514 C C . ASP A 1 205 ? -21.901 -0.583 15.758 1.00 84.69 205 ASP A C 1
ATOM 1516 O O . ASP A 1 205 ? -22.382 -1.217 14.810 1.00 84.69 205 ASP A O 1
ATOM 1520 N N . GLY A 1 206 ? -20.608 -0.258 15.827 1.00 77.69 206 GLY A N 1
ATOM 1521 C CA . GLY A 1 206 ? -19.580 -0.599 14.852 1.00 77.69 206 GLY A CA 1
ATOM 1522 C C . GLY A 1 206 ? -19.544 0.341 13.654 1.00 77.69 206 GLY A C 1
ATOM 1523 O O . GLY A 1 206 ? -19.084 -0.086 12.588 1.00 77.69 206 GLY A O 1
ATOM 1524 N N . ASP A 1 207 ? -20.074 1.556 13.786 1.00 71.00 207 ASP A N 1
ATOM 1525 C CA . ASP A 1 207 ? -20.158 2.532 12.700 1.00 71.00 207 ASP A CA 1
ATOM 1526 C C . ASP A 1 207 ? -18.948 3.484 12.614 1.00 71.00 207 ASP A C 1
ATOM 1528 O O . ASP A 1 207 ? -18.827 4.250 11.652 1.00 71.00 207 ASP A O 1
ATOM 1532 N N . GLY A 1 208 ? -17.976 3.331 13.521 1.00 74.06 208 GLY A N 1
ATOM 1533 C CA . GLY A 1 208 ? -16.686 4.015 13.475 1.00 74.06 208 GLY A CA 1
ATOM 1534 C C . GLY A 1 208 ? -16.647 5.356 14.210 1.00 74.06 208 GLY A C 1
ATOM 1535 O O . GLY A 1 208 ? -15.648 6.084 14.089 1.00 74.06 208 GLY A O 1
ATOM 1536 N N . ASP A 1 209 ? -17.685 5.698 14.973 1.00 76.44 209 ASP A N 1
ATOM 1537 C CA . ASP A 1 209 ? -17.645 6.778 15.951 1.00 76.44 209 ASP A CA 1
ATOM 1538 C C . ASP A 1 209 ? -18.178 6.357 17.334 1.00 76.44 209 ASP A C 1
ATOM 1540 O O . ASP A 1 209 ? -18.409 5.186 17.601 1.00 76.44 209 ASP A O 1
ATOM 1544 N N . ALA A 1 210 ? -18.147 7.288 18.290 1.00 87.69 210 ALA A N 1
ATOM 1545 C CA . ALA A 1 210 ? -18.666 7.081 19.638 1.00 87.69 210 ALA A CA 1
ATOM 1546 C C . ALA A 1 210 ? -19.686 8.186 19.934 1.00 87.69 210 ALA A C 1
ATOM 1548 O O . ALA A 1 210 ? -19.330 9.278 20.403 1.00 87.69 210 ALA A O 1
ATOM 1549 N N . ASP A 1 211 ? -20.956 7.926 19.648 1.00 88.75 211 ASP A N 1
ATOM 1550 C CA . ASP A 1 211 ? -22.033 8.904 19.655 1.00 88.75 211 ASP A CA 1
ATOM 1551 C C . ASP A 1 211 ? -23.294 8.432 20.425 1.00 88.75 211 ASP A C 1
ATOM 1553 O O . ASP A 1 211 ? -23.245 7.644 21.375 1.00 88.75 211 ASP A O 1
ATOM 1557 N N . GLY A 1 212 ? -24.454 9.034 20.140 1.00 93.88 212 GLY A N 1
ATOM 1558 C CA . GLY A 1 212 ? -25.708 8.669 20.800 1.00 93.88 212 GLY A CA 1
ATOM 1559 C C . GLY A 1 212 ? -26.254 7.286 20.416 1.00 93.88 212 GLY A C 1
ATOM 1560 O O . GLY A 1 212 ? -26.988 6.694 21.218 1.00 93.88 212 GLY A O 1
ATOM 1561 N N . ALA A 1 213 ? -25.940 6.783 19.224 1.00 92.06 213 ALA A N 1
ATOM 1562 C CA . ALA A 1 213 ? -26.301 5.458 18.742 1.00 92.06 213 ALA A CA 1
ATOM 1563 C C . ALA A 1 213 ? -25.558 4.371 19.533 1.00 92.06 213 ALA A C 1
ATOM 1565 O O . ALA A 1 213 ? -26.204 3.446 20.042 1.00 92.06 213 ALA A O 1
ATOM 1566 N N . ASP A 1 214 ? -24.283 4.593 19.849 1.00 91.62 214 ASP A N 1
ATOM 1567 C CA . ASP A 1 214 ? -23.517 3.713 20.735 1.00 91.62 214 ASP A CA 1
ATOM 1568 C C . ASP A 1 214 ? -24.068 3.678 22.149 1.00 91.62 214 ASP A C 1
ATOM 1570 O O . ASP A 1 214 ? -24.210 2.615 22.760 1.00 91.62 214 ASP A O 1
ATOM 1574 N N . LEU A 1 215 ? -24.474 4.834 22.684 1.00 95.12 215 LEU A N 1
ATOM 1575 C CA . LEU A 1 215 ? -25.114 4.871 23.995 1.00 95.12 215 LEU A CA 1
ATOM 1576 C C . LEU A 1 215 ? -26.397 4.026 24.006 1.00 95.12 215 LEU A C 1
ATOM 1578 O O . LEU A 1 215 ? -26.693 3.353 24.999 1.00 95.12 215 LEU A O 1
ATOM 1582 N N . LEU A 1 216 ? -27.164 4.040 22.912 1.00 96.06 216 LEU A N 1
ATOM 1583 C CA . LEU A 1 216 ? -28.350 3.198 22.756 1.00 96.06 216 LEU A CA 1
ATOM 1584 C C . LEU A 1 216 ? -27.983 1.715 22.618 1.00 96.06 216 LEU A C 1
ATOM 1586 O O . LEU A 1 216 ? -28.686 0.874 23.187 1.00 96.06 216 LEU A O 1
ATOM 1590 N N . ALA A 1 217 ? -26.903 1.383 21.912 1.00 92.38 217 ALA A N 1
ATOM 1591 C CA . ALA A 1 217 ? -26.380 0.023 21.814 1.00 92.38 217 ALA A CA 1
ATOM 1592 C C . ALA A 1 217 ? -25.943 -0.505 23.194 1.00 92.38 217 ALA A C 1
ATOM 1594 O O . ALA A 1 217 ? -26.360 -1.596 23.605 1.00 92.38 217 ALA A O 1
ATOM 1595 N N . TRP A 1 218 ? -25.243 0.308 23.991 1.00 95.06 218 TRP A N 1
ATOM 1596 C CA . TRP A 1 218 ? -24.927 0.002 25.389 1.00 95.06 218 TRP A CA 1
ATOM 1597 C C . TRP A 1 218 ? -26.190 -0.230 26.224 1.00 95.06 218 TRP A C 1
ATOM 1599 O O . TRP A 1 218 ? -26.298 -1.264 26.883 1.00 95.06 218 TRP A O 1
ATOM 1609 N N . GLN A 1 219 ? -27.195 0.654 26.146 1.00 96.69 219 GLN A N 1
ATOM 1610 C CA . GLN A 1 219 ? -28.472 0.501 26.871 1.00 96.69 219 GLN A CA 1
ATOM 1611 C C . GLN A 1 219 ? -29.239 -0.776 26.497 1.00 96.69 219 GLN A C 1
ATOM 1613 O O . GLN A 1 219 ? -30.064 -1.256 27.279 1.00 96.69 219 GLN A O 1
ATOM 1618 N N . ARG A 1 220 ? -28.986 -1.331 25.309 1.00 96.94 220 ARG A N 1
ATOM 1619 C CA . ARG A 1 220 ? -29.567 -2.592 24.826 1.00 96.94 220 ARG A CA 1
ATOM 1620 C C . ARG A 1 220 ? -28.717 -3.816 25.175 1.00 96.94 220 ARG A C 1
ATOM 1622 O O . ARG A 1 220 ? -29.115 -4.932 24.847 1.00 96.94 220 ARG A O 1
ATOM 1629 N N . GLY A 1 221 ? -27.587 -3.626 25.858 1.00 93.25 221 GLY A N 1
ATOM 1630 C CA . GLY A 1 221 ? -26.652 -4.691 26.209 1.00 93.25 221 GLY A CA 1
ATOM 1631 C C . GLY A 1 221 ? -25.858 -5.217 25.014 1.00 93.25 221 GLY A C 1
ATOM 1632 O O . GLY A 1 221 ? -25.462 -6.377 25.029 1.00 93.25 221 GLY A O 1
ATOM 1633 N N . GLN A 1 222 ? -25.669 -4.391 23.980 1.00 91.50 222 GLN A N 1
ATOM 1634 C CA . GLN A 1 222 ? -24.905 -4.730 22.774 1.00 91.50 222 GLN A CA 1
ATOM 1635 C C . GLN A 1 222 ? -23.417 -4.358 22.895 1.00 91.50 222 GLN A C 1
ATOM 1637 O O . GLN A 1 222 ? -22.647 -4.657 21.992 1.00 91.50 222 GLN A O 1
ATOM 1642 N N . SER A 1 223 ? -23.007 -3.760 24.019 1.00 90.12 223 SER A N 1
ATOM 1643 C CA . SER A 1 223 ? -21.602 -3.493 24.328 1.00 90.12 223 SER A CA 1
ATOM 1644 C C . SER A 1 223 ? -20.835 -4.786 24.686 1.00 90.12 223 SER A C 1
ATOM 1646 O O . SER A 1 223 ? -21.461 -5.788 25.063 1.00 90.12 223 SER A O 1
ATOM 1648 N N . PRO A 1 224 ? -19.488 -4.795 24.609 1.00 86.12 224 PRO A N 1
ATOM 1649 C CA . PRO A 1 224 ? -18.663 -5.981 24.872 1.00 86.12 224 PRO A CA 1
ATOM 1650 C C . PRO A 1 224 ? -18.923 -6.659 26.227 1.00 86.12 224 PRO A C 1
ATOM 1652 O O . PRO A 1 224 ? -18.896 -7.889 26.330 1.00 86.12 224 PRO A O 1
ATOM 1655 N N . GLN A 1 225 ? -19.194 -5.872 27.270 1.00 87.12 225 GLN A N 1
ATOM 1656 C CA . GLN A 1 225 ? -19.714 -6.328 28.553 1.00 87.12 225 GLN A CA 1
ATOM 1657 C C . GLN A 1 225 ? -21.125 -5.755 28.760 1.00 87.12 225 GLN A C 1
ATOM 1659 O O . GLN A 1 225 ? -21.269 -4.619 29.220 1.00 87.12 225 GLN A O 1
ATOM 1664 N N . PRO A 1 226 ? -22.184 -6.539 28.482 1.00 90.38 226 PRO A N 1
ATOM 1665 C CA . PRO A 1 226 ? -23.552 -6.037 28.461 1.00 90.38 226 PRO A CA 1
ATOM 1666 C C . PRO A 1 226 ? -23.924 -5.241 29.716 1.00 90.38 226 PRO A C 1
ATOM 1668 O O . PRO A 1 226 ? -23.885 -5.768 30.831 1.00 90.38 226 PRO A O 1
ATOM 1671 N N . LEU A 1 227 ? -24.323 -3.978 29.519 1.00 91.69 227 LEU A N 1
ATOM 1672 C CA . LEU A 1 227 ? -24.764 -3.051 30.573 1.00 91.69 227 LEU A CA 1
ATOM 1673 C C . LEU A 1 227 ? -23.715 -2.802 31.672 1.00 91.69 227 LEU A C 1
ATOM 1675 O O . LEU A 1 227 ? -24.065 -2.435 32.799 1.00 91.69 227 LEU A O 1
ATOM 1679 N N . SER A 1 228 ? -22.431 -3.007 31.377 1.00 95.25 228 SER A N 1
ATOM 1680 C CA . SER A 1 228 ? -21.369 -2.764 32.345 1.00 95.25 228 SER A CA 1
ATOM 1681 C C . SER A 1 228 ? -21.133 -1.264 32.540 1.00 95.25 228 SER A C 1
ATOM 1683 O O . SER A 1 228 ? -21.319 -0.439 31.641 1.00 95.25 228 SER A O 1
ATOM 1685 N N . ALA A 1 229 ? -20.693 -0.900 33.745 1.00 94.06 229 ALA A N 1
ATOM 1686 C CA . ALA A 1 229 ? -20.244 0.459 34.024 1.00 94.06 229 ALA A CA 1
ATOM 1687 C C . ALA A 1 229 ? -18.884 0.763 33.371 1.00 94.06 229 ALA A C 1
ATOM 1689 O O . ALA A 1 229 ? -18.596 1.928 33.124 1.00 94.06 229 ALA A O 1
ATOM 1690 N N . SER A 1 230 ? -18.054 -0.254 33.104 1.00 91.88 230 SER A N 1
ATOM 1691 C CA . SER A 1 230 ? -16.766 -0.068 32.425 1.00 91.88 230 SER A CA 1
ATOM 1692 C C . SER A 1 230 ? -16.956 0.388 30.986 1.00 91.88 230 SER A C 1
ATOM 1694 O O . SER A 1 230 ? -16.321 1.355 30.588 1.00 91.88 230 SER A O 1
ATOM 1696 N N . ASP A 1 231 ? -17.884 -0.234 30.260 1.00 91.19 231 ASP A N 1
ATOM 1697 C CA . ASP A 1 231 ? -18.192 0.119 28.873 1.00 91.19 231 ASP A CA 1
ATOM 1698 C C . ASP A 1 231 ? -18.791 1.531 28.817 1.00 91.19 231 ASP A C 1
ATOM 1700 O O . ASP A 1 231 ? -18.402 2.348 27.992 1.00 91.19 231 ASP A O 1
ATOM 1704 N N . LEU A 1 232 ? -19.668 1.886 29.766 1.00 95.06 232 LEU A N 1
ATOM 1705 C CA . LEU A 1 232 ? -20.198 3.251 29.841 1.00 95.06 232 LEU A CA 1
ATOM 1706 C C . LEU A 1 232 ? -19.093 4.295 30.076 1.00 95.06 232 LEU A C 1
ATOM 1708 O O . LEU A 1 232 ? -19.148 5.379 29.502 1.00 95.06 232 LEU A O 1
ATOM 1712 N N . VAL A 1 233 ? -18.106 3.992 30.926 1.00 94.38 233 VAL A N 1
ATOM 1713 C CA . VAL A 1 233 ? -16.954 4.879 31.167 1.00 94.38 233 VAL A CA 1
ATOM 1714 C C . VAL A 1 233 ? -16.076 4.986 29.921 1.00 94.38 233 VAL A C 1
ATOM 1716 O O . VAL A 1 233 ? -15.583 6.071 29.624 1.00 94.38 233 VAL A O 1
ATOM 1719 N N . GLU A 1 234 ? -15.902 3.888 29.187 1.00 89.31 234 GLU A N 1
ATOM 1720 C CA . GLU A 1 234 ? -15.170 3.867 27.922 1.00 89.31 234 GLU A CA 1
ATOM 1721 C C . GLU A 1 234 ? -15.866 4.730 26.860 1.00 89.31 234 GLU A C 1
ATOM 1723 O O . GLU A 1 234 ? -15.221 5.604 26.289 1.00 89.31 234 GLU A O 1
ATOM 1728 N N . TRP A 1 235 ? -17.186 4.614 26.694 1.00 93.00 235 TRP A N 1
ATOM 1729 C CA . TRP A 1 235 ? -17.967 5.512 25.834 1.00 93.00 235 TRP A CA 1
ATOM 1730 C C . TRP A 1 235 ? -17.868 6.977 26.278 1.00 93.00 235 TRP A C 1
ATOM 1732 O O . TRP A 1 235 ? -17.585 7.856 25.472 1.00 93.00 235 TRP A O 1
ATOM 1742 N N . GLN A 1 236 ? -18.007 7.267 27.578 1.00 94.31 236 GLN A N 1
ATOM 1743 C CA . GLN A 1 236 ? -17.892 8.639 28.099 1.00 94.31 236 GLN A CA 1
ATOM 1744 C C . GLN A 1 236 ? -16.523 9.269 27.825 1.00 94.31 236 GLN A C 1
ATOM 1746 O O . GLN A 1 236 ? -16.441 10.477 27.605 1.00 94.31 236 GLN A O 1
ATOM 1751 N N . ALA A 1 237 ? -15.454 8.472 27.874 1.00 88.19 237 ALA A N 1
ATOM 1752 C CA . ALA A 1 237 ? -14.097 8.939 27.618 1.00 88.19 237 ALA A CA 1
ATOM 1753 C C . ALA A 1 237 ? -13.849 9.269 26.138 1.00 88.19 237 ALA A C 1
ATOM 1755 O O . ALA A 1 237 ? -12.937 10.042 25.846 1.00 88.19 237 ALA A O 1
ATOM 1756 N N . ASN A 1 238 ? -14.658 8.712 25.235 1.00 86.44 238 ASN A N 1
ATOM 1757 C CA . ASN A 1 238 ? -14.464 8.810 23.793 1.00 86.44 238 ASN A CA 1
ATOM 1758 C C . ASN A 1 238 ? -15.643 9.451 23.050 1.00 86.44 238 ASN A C 1
ATOM 1760 O O . ASN A 1 238 ? -15.587 9.576 21.835 1.00 86.44 238 ASN A O 1
ATOM 1764 N N . PHE A 1 239 ? -16.679 9.917 23.754 1.00 89.50 239 PHE A N 1
ATOM 1765 C CA . PHE A 1 239 ? -17.838 10.547 23.128 1.00 89.50 239 PHE A CA 1
ATOM 1766 C C . PHE A 1 239 ? -17.435 11.722 22.222 1.00 89.50 239 PHE A C 1
ATOM 1768 O O . PHE A 1 239 ? -16.792 12.680 22.668 1.00 89.50 239 PHE A O 1
ATOM 1775 N N . GLY A 1 240 ? -17.847 11.661 20.956 1.00 80.00 240 GLY A N 1
ATOM 1776 C CA . GLY A 1 240 ? -17.506 12.639 19.923 1.00 80.00 240 GLY A CA 1
ATOM 1777 C C . GLY A 1 240 ? -16.118 12.457 19.294 1.00 80.00 240 GLY A C 1
ATOM 1778 O O . GLY A 1 240 ? -15.673 13.340 18.555 1.00 80.00 240 GLY A O 1
ATOM 1779 N N . ILE A 1 241 ? -15.423 11.352 19.581 1.00 69.50 241 ILE A N 1
ATOM 1780 C CA . ILE A 1 241 ? -14.190 10.932 18.908 1.00 69.50 241 ILE A CA 1
ATOM 1781 C C . ILE A 1 241 ? -14.572 9.899 17.837 1.00 69.50 241 ILE A C 1
ATOM 1783 O O . ILE A 1 241 ? -15.039 8.819 18.171 1.00 69.50 241 ILE A O 1
ATOM 1787 N N . GLY A 1 242 ? -14.380 10.227 16.555 1.00 65.56 242 GLY A N 1
ATOM 1788 C CA . GLY A 1 242 ? -14.738 9.350 15.433 1.00 65.56 242 GLY A CA 1
ATOM 1789 C C . GLY A 1 242 ? -14.520 9.989 14.060 1.00 65.56 242 GLY A C 1
ATOM 1790 O O . GLY A 1 242 ? -14.111 11.157 13.963 1.00 65.56 242 GLY A O 1
ATOM 1791 N N . LEU A 1 243 ? -14.751 9.214 12.995 1.00 53.12 243 LEU A N 1
ATOM 1792 C CA . LEU A 1 243 ? -14.554 9.625 11.599 1.00 53.12 243 LEU A CA 1
ATOM 1793 C C . LEU A 1 243 ? -15.597 10.655 11.153 1.00 53.12 243 LEU A C 1
ATOM 1795 O O . LEU A 1 243 ? -16.547 10.365 10.441 1.00 53.12 243 LEU A O 1
ATOM 1799 N N . GLY A 1 244 ? -15.374 11.906 11.543 1.00 55.12 244 GLY A N 1
ATOM 1800 C CA . GLY A 1 244 ? -16.227 13.020 11.149 1.00 55.12 244 GLY A CA 1
ATOM 1801 C C . GLY A 1 244 ? -16.511 13.933 12.321 1.00 55.12 244 GLY A C 1
ATOM 1802 O O . GLY A 1 244 ? -17.642 14.040 12.781 1.00 55.12 244 GLY A O 1
ATOM 1803 N N . THR A 1 245 ? -15.491 14.651 12.791 1.00 40.41 245 THR A N 1
ATOM 1804 C CA . THR A 1 245 ? -15.735 15.776 13.694 1.00 40.41 245 THR A CA 1
ATOM 1805 C C . THR A 1 245 ? -16.525 16.850 12.945 1.00 40.41 245 THR A C 1
ATOM 1807 O O . THR A 1 245 ? -15.975 17.733 12.286 1.00 40.41 245 THR A O 1
ATOM 1810 N N . VAL A 1 246 ? -17.853 16.804 13.062 1.00 44.47 246 VAL A N 1
ATOM 1811 C CA . VAL A 1 246 ? -18.673 17.998 12.892 1.00 44.47 246 VAL A CA 1
ATOM 1812 C C . VAL A 1 246 ? -18.214 18.938 13.994 1.00 44.47 246 VAL A C 1
ATOM 1814 O O . VAL A 1 246 ? -18.409 18.661 15.177 1.00 44.47 246 VAL A O 1
ATOM 1817 N N . ALA A 1 247 ? -17.531 20.020 13.615 1.00 44.62 247 ALA A N 1
ATOM 1818 C CA . ALA A 1 247 ? -17.143 21.058 14.553 1.00 44.62 247 ALA A CA 1
ATOM 1819 C C . ALA A 1 247 ? -18.365 21.410 15.408 1.00 44.62 247 ALA A C 1
ATOM 1821 O O . ALA A 1 247 ? -19.391 21.841 14.872 1.00 44.62 247 ALA A O 1
ATOM 1822 N N . LEU A 1 248 ? -18.263 21.205 16.725 1.00 48.41 248 LEU A N 1
ATOM 1823 C CA . LEU A 1 248 ? -19.226 21.749 17.667 1.00 48.41 248 LEU A CA 1
ATOM 1824 C C . LEU A 1 248 ? -19.221 23.255 17.426 1.00 48.41 248 LEU A C 1
ATOM 1826 O O . LEU A 1 248 ? -18.299 23.957 17.837 1.00 48.41 248 LEU A O 1
ATOM 1830 N N . VAL A 1 249 ? -20.223 23.753 16.702 1.00 44.22 249 VAL A N 1
ATOM 1831 C CA . VAL A 1 249 ? -20.508 25.180 16.671 1.00 44.22 249 VAL A CA 1
ATOM 1832 C C . VAL A 1 249 ? -20.732 25.525 18.129 1.00 44.22 249 VAL A C 1
ATOM 1834 O O . VAL A 1 249 ? -21.737 25.102 18.700 1.00 44.22 249 VAL A O 1
ATOM 1837 N N . ASN A 1 250 ? -19.769 26.213 18.753 1.00 43.56 250 ASN A N 1
ATOM 1838 C CA . ASN A 1 250 ? -19.945 26.794 20.073 1.00 43.56 250 ASN A CA 1
ATOM 1839 C C . ASN A 1 250 ? -21.281 27.520 20.028 1.00 43.56 250 ASN A C 1
ATOM 1841 O O . ASN A 1 250 ? -21.384 28.551 19.365 1.00 43.56 250 ASN A O 1
ATOM 1845 N N . VAL A 1 251 ? -22.303 26.947 20.665 1.00 54.28 251 VAL A N 1
ATOM 1846 C CA . VAL A 1 251 ? -23.602 27.590 20.800 1.00 54.28 251 VAL A CA 1
ATOM 1847 C C . VAL A 1 251 ? -23.302 28.885 21.539 1.00 54.28 251 VAL A C 1
ATOM 1849 O O . VAL A 1 251 ? -22.882 28.819 22.697 1.00 54.28 251 VAL A O 1
ATOM 1852 N N . PRO A 1 252 ? -23.418 30.059 20.894 1.00 55.19 252 PRO A N 1
ATOM 1853 C CA . PRO A 1 252 ? -23.134 31.300 21.581 1.00 55.19 252 PRO A CA 1
ATOM 1854 C C . PRO A 1 252 ? -24.190 31.428 22.669 1.00 55.19 252 PRO A C 1
ATOM 1856 O O . PRO A 1 252 ? -25.386 31.463 22.369 1.00 55.19 252 PRO A O 1
ATOM 1859 N N . GLU A 1 253 ? -23.764 31.448 23.930 1.00 64.75 253 GLU A N 1
ATOM 1860 C CA . GLU A 1 253 ? -24.681 31.738 25.023 1.00 64.75 253 GLU A CA 1
ATOM 1861 C C . GLU A 1 253 ? -25.345 33.089 24.718 1.00 64.75 253 GLU A C 1
ATOM 1863 O O . GLU A 1 253 ? -24.635 34.067 24.444 1.00 64.75 253 GLU A O 1
ATOM 1868 N N . PRO A 1 254 ? -26.688 33.182 24.705 1.00 56.78 254 PRO A N 1
ATOM 1869 C CA . PRO A 1 254 ? -27.338 34.463 24.510 1.00 56.78 254 PRO A CA 1
ATOM 1870 C C . PRO A 1 254 ? -26.881 35.384 25.648 1.00 56.78 254 PRO A C 1
ATOM 1872 O O . PRO A 1 254 ? -27.022 35.013 26.818 1.00 56.78 254 PRO A O 1
ATOM 1875 N N . PRO A 1 255 ? -26.317 36.569 25.356 1.00 57.22 255 PRO A N 1
ATOM 1876 C CA . PRO A 1 255 ? -25.855 37.460 26.401 1.00 57.22 255 PRO A CA 1
ATOM 1877 C C . PRO A 1 255 ? -27.066 37.992 27.175 1.00 57.22 255 PRO A C 1
ATOM 1879 O O . PRO A 1 255 ? -27.726 38.944 26.765 1.00 57.22 255 PRO A O 1
ATOM 1882 N N . GLY A 1 256 ? -27.334 37.355 28.315 1.00 57.25 256 GLY A N 1
ATOM 1883 C CA . GLY A 1 256 ? -28.186 37.851 29.385 1.00 57.25 256 GLY A CA 1
ATOM 1884 C C . GLY A 1 256 ? -29.600 37.281 29.430 1.00 57.25 256 GLY A C 1
ATOM 1885 O O . GLY A 1 256 ? -30.510 37.846 28.841 1.00 57.25 256 GLY A O 1
ATOM 1886 N N . VAL A 1 257 ? -29.824 36.298 30.307 1.00 48.12 257 VAL A N 1
ATOM 1887 C CA . VAL A 1 257 ? -30.892 36.412 31.315 1.00 48.12 257 VAL A CA 1
ATOM 1888 C C . VAL A 1 257 ? -30.581 35.556 32.538 1.00 48.12 257 VAL A C 1
ATOM 1890 O O . VAL A 1 257 ? -30.302 34.365 32.452 1.00 48.12 257 VAL A O 1
ATOM 1893 N N . ALA A 1 258 ? -30.641 36.217 33.689 1.00 48.12 258 ALA A N 1
ATOM 1894 C CA . ALA A 1 258 ? -30.502 35.651 35.013 1.00 48.12 258 ALA A CA 1
ATOM 1895 C C . ALA A 1 258 ? -31.521 34.532 35.280 1.00 48.12 258 ALA A C 1
ATOM 1897 O O . ALA A 1 258 ? -32.694 34.626 34.917 1.00 48.12 258 ALA A O 1
ATOM 1898 N N . ALA A 1 259 ? -31.056 33.506 35.988 1.00 45.00 259 ALA A N 1
ATOM 1899 C CA . ALA A 1 259 ? -31.853 32.419 36.523 1.00 45.00 259 ALA A CA 1
ATOM 1900 C C . ALA A 1 259 ? -33.069 32.933 37.322 1.00 45.00 259 ALA A C 1
ATOM 1902 O O . ALA A 1 259 ? -32.927 33.522 38.394 1.00 45.00 259 ALA A O 1
ATOM 1903 N N . CYS A 1 260 ? -34.279 32.640 36.839 1.00 38.31 260 CYS A N 1
ATOM 1904 C CA . CYS A 1 260 ? -35.466 32.579 37.688 1.00 38.31 260 CYS A CA 1
ATOM 1905 C C . CYS A 1 260 ? -35.372 31.317 38.554 1.00 38.31 260 CYS A C 1
ATOM 1907 O O . CYS A 1 260 ? -35.861 30.251 38.186 1.00 38.31 260 CYS A O 1
ATOM 1909 N N . ALA A 1 261 ? -34.726 31.440 39.712 1.00 43.50 261 ALA A N 1
ATOM 1910 C CA . ALA A 1 261 ? -34.838 30.459 40.779 1.00 43.50 261 ALA A CA 1
ATOM 1911 C C . ALA A 1 261 ? -36.255 30.532 41.370 1.00 43.50 261 ALA A C 1
ATOM 1913 O O . ALA A 1 261 ? -36.578 31.423 42.154 1.00 43.50 261 ALA A O 1
ATOM 1914 N N . VAL A 1 262 ? -37.113 29.583 40.995 1.00 48.59 262 VAL A N 1
ATOM 1915 C CA . VAL A 1 262 ? -38.302 29.252 41.782 1.00 48.59 262 VAL A CA 1
ATOM 1916 C C . VAL A 1 262 ? -37.821 28.439 42.978 1.00 48.59 262 VAL A C 1
ATOM 1918 O O . VAL A 1 262 ? -37.592 27.239 42.866 1.00 48.59 262 VAL A O 1
ATOM 1921 N N . LEU A 1 263 ? -37.665 29.091 44.128 1.00 43.12 263 LEU A N 1
ATOM 1922 C CA . LEU A 1 263 ? -37.608 28.410 45.417 1.00 43.12 263 LEU A CA 1
ATOM 1923 C C . LEU A 1 263 ? -38.560 29.090 46.395 1.00 43.12 263 LEU A C 1
ATOM 1925 O O . LEU A 1 263 ? -38.462 30.277 46.697 1.00 43.12 263 LEU A O 1
ATOM 1929 N N . TRP A 1 264 ? -39.506 28.281 46.856 1.00 45.34 264 TRP A N 1
ATOM 1930 C CA . TRP A 1 264 ? -40.414 28.554 47.953 1.00 45.34 264 TRP A CA 1
ATOM 1931 C C . TRP A 1 264 ? -39.638 28.892 49.228 1.00 45.34 264 TRP A C 1
ATOM 1933 O O . TRP A 1 264 ? -38.789 28.115 49.662 1.00 45.34 264 TRP A O 1
ATOM 1943 N N . SER A 1 265 ? -40.012 29.978 49.898 1.00 44.94 265 SER A N 1
ATOM 1944 C CA . SER A 1 265 ? -39.734 30.165 51.320 1.00 44.94 265 SER A CA 1
ATOM 1945 C C . SER A 1 265 ? -41.024 30.519 52.058 1.00 44.94 265 SER A C 1
ATOM 1947 O O . SER A 1 265 ? -41.651 31.557 51.861 1.00 44.94 265 SER A O 1
ATOM 1949 N N . VAL A 1 266 ? -41.440 29.574 52.900 1.00 48.88 266 VAL A N 1
ATOM 1950 C CA . VAL A 1 266 ? -42.460 29.725 53.937 1.00 48.88 266 VAL A CA 1
ATOM 1951 C C . VAL A 1 266 ? -41.847 30.487 55.117 1.00 48.88 266 VAL A C 1
ATOM 1953 O O . VAL A 1 266 ? -40.750 30.153 55.557 1.00 48.88 266 VAL A O 1
ATOM 1956 N N . GLY A 1 267 ? -42.586 31.459 55.661 1.00 39.03 267 GLY A N 1
ATOM 1957 C CA . GLY A 1 267 ? -42.298 32.146 56.930 1.00 39.03 267 GLY A CA 1
ATOM 1958 C C . GLY A 1 267 ? -42.845 33.579 56.909 1.00 39.03 267 GLY A C 1
ATOM 1959 O O . GLY A 1 267 ? -42.202 34.468 56.378 1.00 39.03 267 GLY A O 1
ATOM 1960 N N . ALA A 1 268 ? -44.127 33.803 57.208 1.00 47.50 268 ALA A N 1
ATOM 1961 C CA . ALA A 1 268 ? -44.686 34.048 58.545 1.00 47.50 268 ALA A CA 1
ATOM 1962 C C . ALA A 1 268 ? -44.371 35.446 59.129 1.00 47.50 268 ALA A C 1
ATOM 1964 O O . ALA A 1 268 ? -43.245 35.918 59.064 1.00 47.50 268 ALA A O 1
ATOM 1965 N N . ILE A 1 269 ? -45.385 35.991 59.823 1.00 46.25 269 ILE A N 1
ATOM 1966 C CA . ILE A 1 269 ? -45.373 37.082 60.825 1.00 46.25 269 ILE A CA 1
ATOM 1967 C C . ILE A 1 269 ? -45.952 38.446 60.361 1.00 46.25 269 ILE A C 1
ATOM 1969 O O . ILE A 1 269 ? -45.262 39.349 59.908 1.00 46.25 269 ILE A O 1
ATOM 1973 N N . SER A 1 270 ? -47.260 38.564 60.640 1.00 45.25 270 SER A N 1
ATOM 1974 C CA . SER A 1 270 ? -47.939 39.684 61.327 1.00 45.25 270 SER A CA 1
ATOM 1975 C C . SER A 1 270 ? -48.526 40.868 60.544 1.00 45.25 270 SER A C 1
ATOM 1977 O O . SER A 1 270 ? -47.842 41.738 60.020 1.00 45.25 270 SER A O 1
ATOM 1979 N N . ALA A 1 271 ? -49.862 40.929 60.615 1.00 44.81 271 ALA A N 1
ATOM 1980 C CA . ALA A 1 271 ? -50.736 42.052 60.280 1.00 44.81 271 ALA A CA 1
ATOM 1981 C C . ALA A 1 271 ? -50.488 43.297 61.163 1.00 44.81 271 ALA A C 1
ATOM 1983 O O . ALA A 1 271 ? -49.947 43.179 62.266 1.00 44.81 271 ALA A O 1
ATOM 1984 N N . PRO A 1 272 ? -51.014 44.471 60.755 1.00 47.84 272 PRO A N 1
ATOM 1985 C CA . PRO A 1 272 ? -52.280 44.866 61.378 1.00 47.84 272 PRO A CA 1
ATOM 1986 C C . PRO A 1 272 ? -53.322 45.530 60.451 1.00 47.84 272 PRO A C 1
ATOM 1988 O O . PRO A 1 272 ? -53.034 46.392 59.630 1.00 47.84 272 PRO A O 1
ATOM 1991 N N . ALA A 1 273 ? -54.573 45.129 60.698 1.00 43.25 273 ALA A N 1
ATOM 1992 C CA . ALA A 1 273 ? -55.792 45.940 60.800 1.00 43.25 273 ALA A CA 1
ATOM 1993 C C . ALA A 1 273 ? -56.106 47.013 59.730 1.00 43.25 273 ALA A C 1
ATOM 1995 O O . ALA A 1 273 ? -55.818 48.198 59.886 1.00 43.25 273 ALA A O 1
ATOM 1996 N N . LEU A 1 274 ? -56.928 46.624 58.749 1.00 44.03 274 LEU A N 1
ATOM 1997 C CA . LEU A 1 274 ? -57.820 47.541 58.033 1.00 44.03 274 LEU A CA 1
ATOM 1998 C C . LEU A 1 274 ? -59.060 47.835 58.891 1.00 44.03 274 LEU A C 1
ATOM 2000 O O . LEU A 1 274 ? -59.972 47.014 58.986 1.00 44.03 274 LEU A O 1
ATOM 2004 N N . ARG A 1 275 ? -59.127 49.033 59.480 1.00 48.31 275 ARG A N 1
ATOM 2005 C CA . ARG A 1 275 ? -60.366 49.600 60.033 1.00 48.31 275 ARG A CA 1
ATOM 2006 C C . ARG A 1 275 ? -60.944 50.580 59.009 1.00 48.31 275 ARG A C 1
ATOM 2008 O O . ARG A 1 275 ? -60.470 51.703 58.873 1.00 48.31 275 ARG A O 1
ATOM 2015 N N . ARG A 1 276 ? -61.966 50.145 58.266 1.00 44.53 276 ARG A N 1
ATOM 2016 C CA . ARG A 1 276 ? -62.838 51.037 57.486 1.00 44.53 276 ARG A CA 1
ATOM 2017 C C . ARG A 1 276 ? -63.796 51.735 58.454 1.00 44.53 276 ARG A C 1
ATOM 2019 O O . ARG A 1 276 ? -64.645 51.072 59.041 1.00 44.53 276 ARG A O 1
ATOM 2026 N N . SER A 1 277 ? -63.683 53.054 58.585 1.00 47.94 277 SER A N 1
ATOM 2027 C CA . SER A 1 277 ? -64.732 53.900 59.164 1.00 47.94 277 SER A CA 1
ATOM 2028 C C . SER A 1 277 ? -65.402 54.697 58.047 1.00 47.94 277 SER A C 1
ATOM 2030 O O . SER A 1 277 ? -64.754 55.457 57.331 1.00 47.94 277 SER A O 1
ATOM 2032 N N . PHE A 1 278 ? -66.707 54.481 57.903 1.00 44.44 278 PHE A N 1
ATOM 2033 C CA . PHE A 1 278 ? -67.640 55.297 57.132 1.00 44.44 278 PHE A CA 1
ATOM 2034 C C . PHE A 1 278 ? -67.894 56.641 57.837 1.00 44.44 278 PHE A C 1
ATOM 2036 O O . PHE A 1 278 ? -68.115 56.644 59.044 1.00 44.44 278 PHE A O 1
ATOM 2043 N N . ALA A 1 279 ? -67.914 57.725 57.051 1.00 44.50 279 ALA A N 1
ATOM 2044 C CA . ALA A 1 279 ? -68.573 59.040 57.215 1.00 44.50 279 ALA A CA 1
ATOM 2045 C C . ALA A 1 279 ? -67.626 60.089 56.595 1.00 44.50 279 ALA A C 1
ATOM 2047 O O . ALA A 1 279 ? -66.473 60.178 56.983 1.00 44.50 279 ALA A O 1
ATOM 2048 N N . GLY A 1 280 ? -67.959 60.873 55.573 1.00 40.56 280 GLY A N 1
ATOM 2049 C CA . GLY A 1 280 ? -69.226 61.527 55.291 1.00 40.56 280 GLY A CA 1
ATOM 2050 C C . GLY A 1 280 ? -69.029 63.038 55.443 1.00 40.56 280 GLY A C 1
ATOM 2051 O O . GLY A 1 280 ? -69.274 63.554 56.525 1.00 40.56 280 GLY A O 1
ATOM 2052 N N . ARG A 1 281 ? -68.580 63.729 54.381 1.00 42.72 281 ARG A N 1
ATOM 2053 C CA . ARG A 1 281 ? -68.958 65.115 54.013 1.00 42.72 281 ARG A CA 1
ATOM 2054 C C . ARG A 1 281 ? -68.233 65.586 52.739 1.00 42.72 281 ARG A C 1
ATOM 2056 O O . ARG A 1 281 ? -67.013 65.585 52.662 1.00 42.72 281 ARG A O 1
ATOM 2063 N N . CYS A 1 282 ? -69.049 65.993 51.767 1.00 38.69 282 CYS A N 1
ATOM 2064 C CA . CYS A 1 282 ? -68.776 66.916 50.653 1.00 38.69 282 CYS A CA 1
ATOM 2065 C C . CYS A 1 282 ? -68.202 68.276 51.147 1.00 38.69 282 CYS A C 1
ATOM 2067 O O . CYS A 1 282 ? -68.380 68.548 52.338 1.00 38.69 282 CYS A O 1
ATOM 2069 N N . PRO A 1 283 ? -67.635 69.173 50.288 1.00 55.59 283 PRO A N 1
ATOM 2070 C CA . PRO A 1 283 ? -68.128 69.448 48.926 1.00 55.59 283 PRO A CA 1
ATOM 2071 C C . PRO A 1 283 ? -67.144 69.872 47.799 1.00 55.59 283 PRO A C 1
ATOM 2073 O O . PRO A 1 283 ? -66.048 70.365 48.021 1.00 55.59 283 PRO A O 1
ATOM 2076 N N . ALA A 1 284 ? -67.717 69.773 46.588 1.00 47.06 284 ALA A N 1
ATOM 2077 C CA . ALA A 1 284 ? -67.698 70.699 45.441 1.00 47.06 284 ALA A CA 1
ATOM 2078 C C . ALA A 1 284 ? -66.524 70.771 44.433 1.00 47.06 284 ALA A C 1
ATOM 2080 O O . ALA A 1 284 ? -65.410 71.168 44.746 1.00 47.06 284 ALA A O 1
ATOM 2081 N N . GLY A 1 285 ? -66.933 70.590 43.162 1.00 43.91 285 GLY A N 1
ATOM 2082 C CA . GLY A 1 285 ? -66.413 71.246 41.951 1.00 43.91 285 GLY A CA 1
ATOM 2083 C C . GLY A 1 285 ? -65.337 70.477 41.175 1.00 43.91 285 GLY A C 1
ATOM 2084 O O . GLY A 1 285 ? -64.418 69.958 41.777 1.00 43.91 285 GLY A O 1
ATOM 2085 N N . PHE A 1 286 ? -65.287 70.380 39.843 1.00 41.75 286 PHE A N 1
ATOM 2086 C CA . PHE A 1 286 ? -66.158 70.716 38.712 1.00 41.75 286 PHE A CA 1
ATOM 2087 C C . PHE A 1 286 ? -65.397 70.254 37.442 1.00 41.75 286 PHE A C 1
ATOM 2089 O O . PHE A 1 286 ? -64.224 70.567 37.303 1.00 41.75 286 PHE A O 1
ATOM 2096 N N . ARG A 1 287 ? -66.111 69.567 36.526 1.00 52.16 287 ARG A N 1
ATOM 2097 C CA . ARG A 1 287 ? -65.893 69.378 35.059 1.00 52.16 287 ARG A CA 1
ATOM 2098 C C . ARG A 1 287 ? -64.628 68.663 34.531 1.00 52.16 287 ARG A C 1
ATOM 2100 O O . ARG A 1 287 ? -63.515 69.058 34.814 1.00 52.16 287 ARG A O 1
ATOM 2107 N N . ARG A 1 288 ? -64.807 67.531 33.813 1.00 48.94 288 ARG A N 1
ATOM 2108 C CA . ARG A 1 288 ? -65.015 67.317 32.336 1.00 48.94 288 ARG A CA 1
ATOM 2109 C C . ARG A 1 288 ? -63.678 67.383 31.568 1.00 48.94 288 ARG A C 1
ATOM 2111 O O . ARG A 1 288 ? -62.887 68.257 31.846 1.00 48.94 288 ARG A O 1
ATOM 2118 N N . SER A 1 289 ? -63.377 66.566 30.561 1.00 47.91 289 SER A N 1
ATOM 2119 C CA . SER A 1 289 ? -64.156 65.595 29.784 1.00 47.91 289 SER A CA 1
ATOM 2120 C C . SER A 1 289 ? -63.225 64.789 28.866 1.00 47.91 289 SER A C 1
ATOM 2122 O O . SER A 1 289 ? -62.333 65.393 28.291 1.00 47.91 289 SER A O 1
ATOM 2124 N N . SER A 1 290 ? -63.575 63.509 28.645 1.00 49.84 290 SER A N 1
ATOM 2125 C CA . SER A 1 290 ? -63.689 62.802 27.341 1.00 49.84 290 SER A CA 1
ATOM 2126 C C . SER A 1 290 ? -62.478 62.740 26.393 1.00 49.84 290 SER A C 1
ATOM 2128 O O . SER A 1 290 ? -61.791 63.724 26.213 1.00 49.84 290 SER A O 1
ATOM 2130 N N . ARG A 1 291 ? -62.235 61.709 25.583 1.00 52.47 291 ARG A N 1
ATOM 2131 C CA . ARG A 1 291 ? -62.926 60.474 25.163 1.00 52.47 291 ARG A CA 1
ATOM 2132 C C . ARG A 1 291 ? -61.851 59.710 24.358 1.00 52.47 291 ARG A C 1
ATOM 2134 O O . ARG A 1 291 ? -61.079 60.347 23.660 1.00 52.47 291 ARG A O 1
ATOM 2141 N N . ARG A 1 292 ? -61.731 58.394 24.557 1.00 52.22 292 ARG A N 1
ATOM 2142 C CA . ARG A 1 292 ? -61.964 57.311 23.569 1.00 52.22 292 ARG A CA 1
ATOM 2143 C C . ARG A 1 292 ? -61.333 57.460 22.179 1.00 52.22 292 ARG A C 1
ATOM 2145 O O . ARG A 1 292 ? -61.669 58.386 21.453 1.00 52.22 292 ARG A O 1
ATOM 2152 N N . GLY A 1 293 ? -60.681 56.380 21.753 1.00 46.06 293 GLY A N 1
ATOM 2153 C CA . GLY A 1 293 ? -60.603 55.990 20.346 1.00 46.06 293 GLY A CA 1
ATOM 2154 C C . GLY A 1 293 ? -59.563 54.905 20.101 1.00 46.06 293 GLY A C 1
ATOM 2155 O O . GLY A 1 293 ? -58.387 55.213 20.007 1.00 46.06 293 GLY A O 1
ATOM 2156 N N . THR A 1 294 ? -60.005 53.653 20.041 1.00 58.19 294 THR A N 1
ATOM 2157 C CA . THR A 1 294 ? -59.249 52.453 19.649 1.00 58.19 294 THR A CA 1
ATOM 2158 C C . THR A 1 294 ? -59.170 52.322 18.126 1.00 58.19 294 THR A C 1
ATOM 2160 O O . THR A 1 294 ? -60.137 52.662 17.443 1.00 58.19 294 THR A O 1
ATOM 2163 N N . CYS A 1 295 ? -58.052 51.790 17.628 1.00 47.56 295 CYS A N 1
ATOM 2164 C CA . CYS A 1 295 ? -57.807 51.449 16.225 1.00 47.56 295 CYS A CA 1
ATOM 2165 C C . CYS A 1 295 ? -58.454 50.117 15.817 1.00 47.56 295 CYS A C 1
ATOM 2167 O O . CYS A 1 295 ? -58.581 49.203 16.635 1.00 47.56 295 CYS A O 1
ATOM 2169 N N . GLY A 1 296 ? -58.780 50.028 14.530 1.00 50.03 296 GLY A N 1
ATOM 2170 C CA . GLY A 1 296 ? -58.601 48.837 13.703 1.00 50.03 296 GLY A CA 1
ATOM 2171 C C . GLY A 1 296 ? -57.580 49.175 12.626 1.00 50.03 296 GLY A C 1
ATOM 2172 O O . GLY A 1 296 ? -57.535 50.373 12.258 1.00 50.03 296 GLY A O 1
#

pLDDT: mean 78.47, std 21.73, range [33.0, 98.69]

Solvent-accessible surface area (backbone atoms only — not comparable to full-atom values): 17604 Å² total; per-residue (Å²): 139,85,85,83,81,83,79,84,79,83,76,80,80,79,78,78,80,73,79,83,66,66,66,64,44,76,49,50,46,89,88,56,66,76,43,81,72,51,76,58,79,48,31,41,28,32,33,44,98,61,30,34,43,38,27,23,29,23,45,54,29,80,82,75,93,74,98,70,70,77,25,66,83,83,88,46,53,78,35,63,18,52,50,19,25,35,23,82,39,72,81,84,56,42,53,7,29,36,37,40,32,40,70,86,55,53,43,26,21,47,47,30,41,25,38,31,35,63,34,86,59,68,32,80,87,34,43,39,35,39,35,45,24,45,98,90,38,73,66,54,99,66,57,50,54,30,64,52,57,41,44,51,70,38,72,43,76,38,24,57,84,38,58,67,94,49,22,47,26,71,78,44,59,61,28,33,30,36,42,38,32,28,82,47,28,31,27,42,47,34,41,34,34,31,53,43,69,40,47,42,69,33,21,34,74,60,85,41,36,12,55,73,66,17,53,51,25,28,77,70,40,55,28,101,54,58,69,38,70,65,54,53,50,39,23,67,75,23,58,74,52,45,88,69,73,73,75,78,72,76,74,75,74,76,91,79,79,82,83,84,78,88,70,92,79,91,79,88,88,82,84,85,82,89,81,88,77,90,83,90,80,85,86,87,89,82,84,88,77,90,76,91,84,86,83,132

Mean predicted aligned error: 17.07 Å

Radius of gyration: 37.18 Å; Cα contacts (8 Å, |Δi|>4): 545; chains: 1; bounding box: 91×112×87 Å

Nearest PDB structures (foldseek):
  7t4s-assembly1_F  TM=5.201E-01  e=6.899E-02  Homo sapiens
  7m3r-assembly1_M  TM=3.476E-01  e=6.330E-03  Satellite tobacco mosaic virus
  7m3t-assembly1_G  TM=3.226E-01  e=8.357E-03  Satellite tobacco mosaic virus
  7m3t-assembly1_N  TM=3.350E-01  e=9.339E-03  Satellite tobacco mosaic virus
  5k8d-assembly1_B  TM=4.314E-01  e=1.982E-01  Homo sapiens